Protein AF-A0A8T0QDK9-F1 (afdb_monomer)

Mean predicted aligned error: 19.16 Å

Foldseek 3Di:
DPPPQQPLNRGDPVNLVVCQVVCCVPPVDGDDSVRVVVVVVLLLLLLLLVVVVVPDDDFDADPVRATHHDPVVQVVSCVVRVSVVVRPPHDDPCNLVSLVSPQVRDDSCPPPDDDDDPDDDDDDDDDDDDDDDDDDDDDDDDDDDDDDDDDDDDDDDDDDDDDDDDDDDDDDDPPPDPVVVVVVVVVVVVVVSVVVSVVSNVVSVVVVVVVVVVVVVVLVVLLVVQLVVQVVVVQPCPHPSSVVSSVQSNDPVSSPDDDDDDD

Radius of gyration: 31.22 Å; Cα contacts (8 Å, |Δi|>4): 119; chains: 1; bounding box: 94×73×58 Å

Solvent-accessible surface area (backbone atoms only — not comparable to full-atom values): 16979 Å² total; per-residue (Å²): 116,85,85,72,30,40,59,95,78,45,72,40,71,67,34,54,49,54,49,40,53,57,41,25,78,73,66,77,47,87,67,55,70,66,59,53,49,55,49,50,54,50,53,50,48,40,45,38,29,53,56,54,55,68,73,58,81,91,63,48,72,47,100,85,74,30,68,48,61,53,72,70,56,51,54,53,47,28,70,78,35,66,50,38,56,73,43,70,89,34,77,59,93,59,47,68,57,44,47,73,70,34,62,95,65,60,78,72,56,86,81,64,83,75,82,81,80,81,79,80,83,85,85,81,91,80,89,84,91,81,93,77,86,80,88,81,88,82,83,90,74,89,79,90,79,92,78,80,81,85,80,83,87,83,84,89,84,91,84,90,81,87,88,77,92,73,98,66,97,65,86,78,76,78,71,84,45,69,65,57,54,50,54,50,50,52,53,50,52,53,51,52,54,51,50,53,53,51,50,53,53,51,53,49,53,51,51,52,50,53,53,52,49,51,54,49,50,50,51,53,51,57,46,51,51,53,54,53,51,36,40,75,72,70,24,49,86,91,33,70,60,26,53,52,48,54,64,50,44,70,41,70,76,58,66,67,72,72,77,91,79,86,134

Secondary structure (DSSP, 8-state):
-TTTSSGGG---HHHHHHHHHHHHHHHS----HHHHHHHHHHHHHHHHHHHHHHT--S-EE-TTS-EE--HHHHHHHHHH-GGGGGGTT---TTHHHHHHHHTTTS--STT---------------------------------------PPP----------------PPP-----HHHHHHHHHHHHHHHHHHHHHHHHHHHHHHHHHHHHHHHHHHHHHHHHHHHHHHHTT--TTSHHHHHHHHHHTSHHHHS-------

Organism: Panicum virgatum (NCBI:txid38727)

pLDDT: mean 71.44, std 21.92, range [26.84, 95.88]

Sequence (263 aa):
MRDGNCPNGVWTTRGYQNIKDKYFERAFKRHSTKQIKNRFDTLKKWYCAWVWLGFQTGYGREPNDEIVASAGWWAKRIKDNKHAKKFQFGNPEYLDLLIEMYQGVAIDGSTAYFPDDEGEEGIQQAAGDEDAAPEGFVQAVGDDGFDNSPMSTSSRKRGSSSCDNSTASSPGKKSKSPVVKLMRGLLTSFSIDSEKSSQLMTALVNKRGKSREKSQNIFVEELTQCQQLAIECGAPEESVQYFCATQLFAKAHNRVMRPGLCG

Structure (mmCIF, N/CA/C/O backbone):
data_AF-A0A8T0QDK9-F1
#
_entry.id   AF-A0A8T0QDK9-F1
#
loop_
_atom_site.group_PDB
_atom_site.id
_atom_site.type_symbol
_atom_site.label_atom_id
_atom_site.label_alt_id
_atom_site.label_comp_id
_atom_site.label_asym_id
_atom_site.label_entity_id
_atom_site.label_seq_id
_atom_site.pdbx_PDB_ins_code
_atom_site.Cartn_x
_atom_site.Cartn_y
_atom_site.Cartn_z
_atom_site.occupancy
_atom_site.B_iso_or_equiv
_atom_site.auth_seq_id
_atom_site.auth_comp_id
_atom_site.auth_asym_id
_atom_site.auth_atom_id
_atom_site.pdbx_PDB_model_num
ATOM 1 N N . MET A 1 1 ? -3.134 11.087 5.914 1.00 50.69 1 MET A N 1
ATOM 2 C CA . MET A 1 1 ? -1.652 11.175 5.947 1.00 50.69 1 MET A CA 1
ATOM 3 C C . MET A 1 1 ? -1.133 12.547 5.526 1.00 50.69 1 MET A C 1
ATOM 5 O O . MET A 1 1 ? -0.077 12.926 6.009 1.00 50.69 1 MET A O 1
ATOM 9 N N . ARG A 1 2 ? -1.863 13.303 4.689 1.00 52.34 2 ARG A N 1
ATOM 10 C CA . ARG A 1 2 ? -1.418 14.596 4.141 1.00 52.34 2 ARG A CA 1
ATOM 11 C C . ARG A 1 2 ? -1.589 15.814 5.065 1.00 52.34 2 ARG A C 1
ATOM 13 O O . ARG A 1 2 ? -1.106 16.882 4.721 1.00 52.34 2 ARG A O 1
ATOM 20 N N . ASP A 1 3 ? -2.166 15.649 6.256 1.00 54.47 3 ASP A N 1
ATOM 21 C CA . ASP A 1 3 ? -2.380 16.735 7.234 1.00 54.47 3 ASP A CA 1
ATOM 22 C C . ASP A 1 3 ? -1.087 17.127 7.989 1.00 54.47 3 ASP A C 1
ATOM 24 O O . ASP A 1 3 ? -1.043 17.096 9.216 1.00 54.47 3 ASP A O 1
ATOM 28 N N . GLY A 1 4 ? 0.019 17.378 7.280 1.00 54.22 4 GLY A N 1
ATOM 29 C CA . GLY A 1 4 ? 1.281 17.852 7.877 1.00 54.22 4 GLY A CA 1
ATOM 30 C C . GLY A 1 4 ? 2.039 16.840 8.752 1.00 54.22 4 GLY A C 1
ATOM 31 O O . GLY A 1 4 ? 2.994 17.198 9.433 1.00 54.22 4 GLY A O 1
ATOM 32 N N . ASN A 1 5 ? 1.648 15.561 8.745 1.00 62.53 5 ASN A N 1
ATOM 33 C CA . ASN A 1 5 ? 2.280 14.523 9.576 1.00 62.53 5 ASN A CA 1
ATOM 34 C C . ASN A 1 5 ? 3.597 13.974 8.992 1.00 62.53 5 ASN A C 1
ATOM 36 O O . ASN A 1 5 ? 4.350 13.305 9.702 1.00 62.53 5 ASN A O 1
ATOM 40 N N . CYS A 1 6 ? 3.853 14.232 7.708 1.00 62.28 6 CYS A N 1
ATOM 41 C CA . CYS A 1 6 ? 5.010 13.736 6.964 1.00 62.28 6 CYS A CA 1
ATOM 42 C C . CYS A 1 6 ? 5.553 14.820 6.001 1.00 62.28 6 CYS A C 1
ATOM 44 O O . CYS A 1 6 ? 5.446 14.662 4.781 1.00 62.28 6 CYS A O 1
ATOM 46 N N . PRO A 1 7 ? 6.042 15.971 6.506 1.00 59.94 7 PRO A N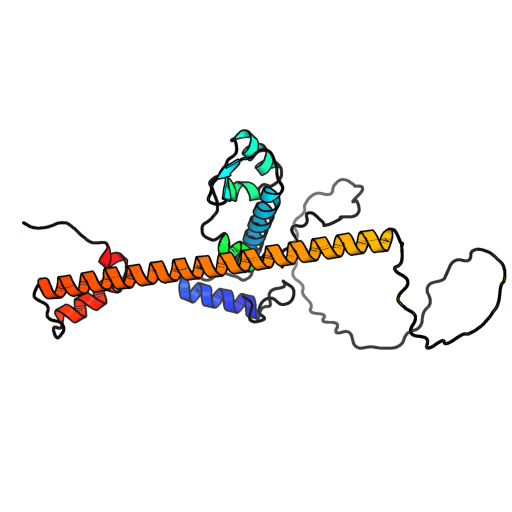 1
ATOM 47 C CA . PRO A 1 7 ? 6.659 16.984 5.652 1.00 59.94 7 PRO A CA 1
ATOM 48 C C . PRO A 1 7 ? 7.898 16.397 4.959 1.00 59.94 7 PRO A C 1
ATOM 50 O O . PRO A 1 7 ? 8.710 15.720 5.588 1.00 59.94 7 PRO A O 1
ATOM 53 N N . ASN A 1 8 ? 8.031 16.623 3.649 1.00 57.31 8 ASN A N 1
ATOM 54 C CA . ASN A 1 8 ? 9.165 16.164 2.831 1.00 57.31 8 ASN A CA 1
ATOM 55 C C . ASN A 1 8 ? 9.434 14.642 2.883 1.00 57.31 8 ASN A C 1
ATOM 57 O O . ASN A 1 8 ? 10.562 14.199 2.689 1.00 57.31 8 ASN A O 1
ATOM 61 N N . GLY A 1 9 ? 8.411 13.827 3.169 1.00 61.38 9 GLY A N 1
ATOM 62 C CA . GLY A 1 9 ? 8.553 12.368 3.263 1.00 61.38 9 GLY A CA 1
ATOM 63 C C . GLY A 1 9 ? 9.157 11.866 4.582 1.00 61.38 9 GLY A C 1
ATOM 64 O O . GLY A 1 9 ? 9.368 10.659 4.730 1.00 61.38 9 GLY A O 1
ATOM 65 N N . VAL A 1 10 ? 9.394 12.757 5.553 1.00 68.00 10 VAL A N 1
ATOM 66 C CA . VAL A 1 10 ? 9.875 12.419 6.899 1.00 68.00 10 VAL A CA 1
ATOM 67 C C . VAL A 1 10 ? 8.735 12.551 7.902 1.00 68.00 10 VAL A C 1
ATOM 69 O O . VAL A 1 10 ? 8.103 13.595 8.031 1.00 68.00 10 VAL A O 1
ATOM 72 N N . TRP A 1 11 ? 8.465 11.478 8.641 1.00 74.50 11 TRP A N 1
ATOM 73 C CA . TRP A 1 11 ? 7.402 11.449 9.644 1.00 74.50 11 TRP A CA 1
ATOM 74 C C . TRP A 1 11 ? 7.789 12.190 10.920 1.00 74.50 11 TRP A C 1
ATOM 76 O O . TRP A 1 11 ? 8.850 11.940 11.492 1.00 74.50 11 TRP A O 1
ATOM 86 N N . THR A 1 12 ? 6.884 13.033 11.414 1.00 84.44 12 THR A N 1
ATOM 87 C CA . THR A 1 12 ? 7.057 13.710 12.704 1.00 84.44 12 THR A CA 1
ATOM 88 C C . THR A 1 12 ? 6.723 12.779 13.870 1.00 84.44 12 THR A C 1
ATOM 90 O O . THR A 1 12 ? 5.934 11.839 13.732 1.00 84.44 12 THR A O 1
ATOM 93 N N . THR A 1 13 ? 7.256 13.068 15.061 1.00 85.81 13 THR A N 1
ATOM 94 C CA . THR A 1 13 ? 6.897 12.358 16.304 1.00 85.81 13 THR A CA 1
ATOM 95 C C . THR A 1 13 ? 5.385 12.364 16.538 1.00 85.81 13 THR A C 1
ATOM 97 O O . THR A 1 13 ? 4.795 11.324 16.836 1.00 85.81 13 THR A O 1
ATOM 100 N N . ARG A 1 14 ? 4.734 13.512 16.301 1.00 86.94 14 ARG A N 1
ATOM 101 C CA . ARG A 1 14 ? 3.271 13.652 16.356 1.00 86.94 14 ARG A CA 1
ATOM 102 C C . ARG A 1 14 ? 2.573 12.757 15.330 1.00 86.94 14 ARG A C 1
ATOM 104 O O . ARG A 1 14 ? 1.577 12.120 15.658 1.00 86.94 14 ARG A O 1
ATOM 111 N N . GLY A 1 15 ? 3.115 12.656 14.117 1.00 87.06 15 GLY A N 1
ATOM 112 C CA . GLY A 1 15 ? 2.618 11.756 13.078 1.00 87.06 15 GLY A CA 1
ATOM 113 C C . GLY A 1 15 ? 2.642 10.288 13.505 1.00 87.06 15 GLY A C 1
ATOM 114 O O . GLY A 1 15 ? 1.642 9.587 13.345 1.00 87.06 15 GLY A O 1
ATOM 115 N N . TYR A 1 16 ? 3.740 9.832 14.115 1.00 88.75 16 TYR A N 1
ATOM 116 C CA . TYR A 1 16 ? 3.817 8.476 14.663 1.00 88.75 16 TYR A CA 1
ATOM 117 C C . TYR A 1 16 ? 2.824 8.246 15.803 1.00 88.75 16 TYR A C 1
ATOM 119 O O . TYR A 1 16 ? 2.202 7.185 15.847 1.00 88.75 16 TYR A O 1
ATOM 127 N N . GLN A 1 17 ? 2.650 9.219 16.701 1.00 90.00 17 GLN A N 1
ATOM 128 C CA . GLN A 1 17 ? 1.692 9.105 17.801 1.00 90.00 17 GLN A CA 1
ATOM 129 C C . GLN A 1 17 ? 0.256 8.994 17.276 1.00 90.00 17 GLN A C 1
ATOM 131 O O . GLN A 1 17 ? -0.447 8.043 17.605 1.00 90.00 17 GLN A O 1
ATOM 136 N N . ASN A 1 18 ? -0.116 9.854 16.325 1.00 90.50 18 ASN A N 1
ATOM 137 C CA . ASN A 1 18 ? -1.419 9.806 15.663 1.00 90.50 18 ASN A CA 1
ATOM 138 C C . ASN A 1 18 ? -1.706 8.441 15.012 1.00 90.50 18 ASN A C 1
ATOM 140 O O . ASN A 1 18 ? -2.846 7.977 15.028 1.00 90.50 18 ASN A O 1
ATOM 144 N N . ILE A 1 19 ? -0.698 7.792 14.412 1.00 89.31 19 ILE A N 1
ATOM 145 C CA . ILE A 1 19 ? -0.867 6.444 13.845 1.00 89.31 19 ILE A CA 1
ATOM 146 C C . ILE A 1 19 ? -1.119 5.420 14.949 1.00 89.31 19 ILE A C 1
AT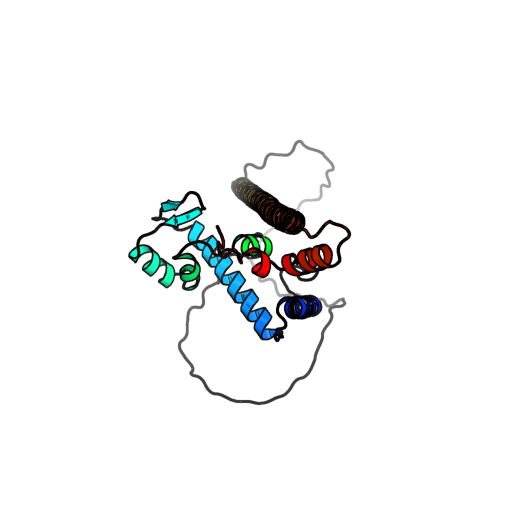OM 148 O O . ILE A 1 19 ? -2.005 4.583 14.786 1.00 89.31 19 ILE A O 1
ATOM 152 N N . LYS A 1 20 ? -0.350 5.461 16.043 1.00 91.62 20 LYS A N 1
ATOM 153 C CA . LYS A 1 20 ? -0.524 4.529 17.166 1.00 91.62 20 LYS A CA 1
ATOM 154 C C . LYS A 1 20 ? -1.933 4.608 17.728 1.00 91.62 20 LYS A C 1
ATOM 156 O O . LYS A 1 20 ? -2.572 3.569 17.867 1.00 91.62 20 LYS A O 1
ATOM 161 N N . ASP A 1 21 ? -2.407 5.822 17.985 1.00 91.75 21 ASP A N 1
ATOM 162 C CA . ASP A 1 21 ? -3.707 6.053 18.610 1.00 91.75 21 ASP A CA 1
ATOM 163 C C . ASP A 1 21 ? -4.831 5.570 17.686 1.00 91.75 21 ASP A C 1
ATOM 165 O O . ASP A 1 21 ? -5.609 4.694 18.060 1.00 91.75 21 ASP A O 1
ATOM 169 N N . LYS A 1 22 ? -4.816 5.985 16.411 1.00 90.19 22 LYS A N 1
ATOM 170 C CA . LYS A 1 22 ? -5.805 5.535 15.413 1.00 90.19 22 LYS A CA 1
ATOM 171 C C . LYS A 1 22 ? -5.759 4.033 15.137 1.00 90.19 22 LYS A C 1
ATOM 173 O O . LYS A 1 22 ? -6.766 3.441 14.750 1.00 90.19 22 LYS A O 1
ATOM 178 N N . TYR A 1 23 ? -4.588 3.408 15.244 1.00 90.94 23 TYR A N 1
ATOM 179 C CA . TYR A 1 23 ? -4.472 1.961 15.090 1.00 90.94 23 TYR A CA 1
ATOM 180 C C . TYR A 1 23 ? -5.050 1.238 16.310 1.00 90.94 23 TYR A C 1
ATOM 182 O O . TYR A 1 23 ? -5.782 0.263 16.145 1.00 90.94 23 TYR A O 1
ATOM 190 N N . PHE A 1 24 ? -4.775 1.733 17.519 1.00 92.69 24 PHE A N 1
ATOM 191 C CA . PHE A 1 24 ? -5.335 1.190 18.753 1.00 92.69 24 PHE A CA 1
ATOM 192 C C . PHE A 1 24 ? -6.863 1.314 18.785 1.00 92.69 24 PHE A C 1
ATOM 194 O O . PHE A 1 24 ? -7.528 0.326 19.065 1.00 92.69 24 PHE A O 1
ATOM 201 N N . GLU A 1 25 ? -7.425 2.457 18.393 1.00 92.94 25 GLU A N 1
ATOM 202 C CA . GLU A 1 25 ? -8.880 2.662 18.296 1.00 92.94 25 GLU A CA 1
ATOM 203 C C . GLU A 1 25 ? -9.576 1.639 17.384 1.00 92.94 25 GLU A C 1
ATOM 205 O O . GLU A 1 25 ? -10.710 1.244 17.636 1.00 92.94 25 GLU A O 1
ATOM 210 N N . ARG A 1 26 ? -8.906 1.204 16.310 1.00 90.19 26 ARG A N 1
ATOM 211 C CA . ARG A 1 26 ? -9.496 0.306 15.303 1.00 90.19 26 ARG A CA 1
ATOM 212 C C . ARG A 1 26 ? -9.240 -1.169 15.565 1.00 90.19 26 ARG A C 1
ATOM 214 O O . ARG A 1 26 ? -10.079 -1.999 15.240 1.00 90.19 26 ARG A O 1
ATOM 221 N N . ALA A 1 27 ? -8.054 -1.500 16.063 1.00 91.44 27 ALA A N 1
ATOM 222 C CA . ALA A 1 27 ? -7.582 -2.878 16.171 1.00 91.44 27 ALA A CA 1
ATOM 223 C C . ALA A 1 27 ? -7.347 -3.324 17.620 1.00 91.44 27 ALA A C 1
ATOM 225 O O . ALA A 1 27 ? -6.947 -4.470 17.825 1.00 91.44 27 ALA A O 1
ATOM 226 N N . PHE A 1 28 ? -7.528 -2.429 18.600 1.00 90.88 28 PHE A N 1
ATOM 227 C CA . PHE A 1 28 ? -7.253 -2.641 20.028 1.00 90.88 28 PHE A CA 1
ATOM 228 C C . PHE A 1 28 ? -5.857 -3.216 20.307 1.00 90.88 28 PHE A C 1
ATOM 230 O O . PHE A 1 28 ? -5.629 -3.949 21.266 1.00 90.88 28 PHE A O 1
ATOM 237 N N . LYS A 1 29 ? -4.890 -2.874 19.451 1.00 92.12 29 LYS A N 1
ATOM 238 C CA . LYS A 1 29 ? -3.509 -3.363 19.504 1.00 92.12 29 LYS A CA 1
ATOM 239 C C . LYS A 1 29 ? -2.550 -2.187 19.589 1.00 92.12 29 LYS A C 1
ATOM 241 O O . LYS A 1 29 ? -2.648 -1.246 18.806 1.00 92.12 29 LYS A O 1
ATOM 246 N N . ARG A 1 30 ? -1.615 -2.246 20.537 1.00 92.69 30 ARG A N 1
ATOM 247 C CA . ARG A 1 30 ? -0.578 -1.223 20.716 1.00 92.69 30 ARG A CA 1
ATOM 248 C C . ARG A 1 30 ? 0.684 -1.622 19.960 1.00 92.69 30 ARG A C 1
ATOM 250 O O . ARG A 1 30 ? 1.092 -2.777 20.003 1.00 92.69 30 ARG A O 1
ATOM 257 N N . HIS A 1 31 ? 1.306 -0.646 19.304 1.00 92.12 31 HIS A N 1
ATOM 258 C CA . HIS A 1 31 ? 2.587 -0.805 18.618 1.00 92.12 31 HIS A CA 1
ATOM 259 C C . HIS A 1 31 ? 3.568 0.274 19.066 1.00 92.12 31 HIS A C 1
ATOM 261 O O . HIS A 1 31 ? 3.213 1.442 19.231 1.00 92.12 31 HIS A O 1
ATOM 267 N N . SER A 1 32 ? 4.828 -0.116 19.221 1.00 93.56 32 SER A N 1
ATOM 268 C CA . SER A 1 32 ? 5.943 0.809 19.413 1.00 93.56 32 SER A CA 1
ATOM 269 C C . SER A 1 32 ? 6.222 1.616 18.140 1.00 93.56 32 SER A C 1
ATOM 271 O O . SER A 1 32 ? 5.868 1.217 17.026 1.00 93.56 32 SER A O 1
ATOM 273 N N . THR A 1 33 ? 6.925 2.745 18.283 1.00 90.88 33 THR A N 1
ATOM 274 C CA . THR A 1 33 ? 7.374 3.544 17.128 1.00 90.88 33 THR A CA 1
ATOM 275 C C . THR A 1 33 ? 8.224 2.704 16.172 1.00 90.88 33 THR A C 1
ATOM 277 O O . THR A 1 33 ? 8.036 2.779 14.961 1.00 90.88 33 THR A O 1
ATOM 280 N N . LYS A 1 34 ? 9.109 1.850 16.710 1.00 92.19 34 LYS A N 1
ATOM 281 C CA . LYS A 1 34 ? 9.979 0.961 15.926 1.00 92.19 34 LYS A CA 1
ATOM 282 C C . LYS A 1 34 ? 9.172 -0.022 15.077 1.00 92.19 34 LYS A C 1
ATOM 284 O O . LYS A 1 34 ? 9.456 -0.177 13.895 1.00 92.19 34 LYS A O 1
ATOM 289 N N . GLN A 1 35 ? 8.134 -0.641 15.644 1.00 93.75 35 GLN A N 1
ATOM 290 C CA . GLN A 1 35 ? 7.254 -1.553 14.902 1.00 93.75 35 GLN A CA 1
ATOM 291 C C . GLN A 1 35 ? 6.532 -0.841 13.752 1.00 93.75 35 GLN A C 1
ATOM 293 O O . GLN A 1 35 ? 6.486 -1.366 12.640 1.00 93.75 35 GLN A O 1
ATOM 298 N N . ILE A 1 36 ? 6.022 0.370 13.995 1.00 91.56 36 ILE A N 1
ATOM 299 C CA . ILE A 1 36 ? 5.356 1.170 12.958 1.00 91.56 36 ILE A CA 1
ATOM 300 C C . ILE A 1 36 ? 6.340 1.574 11.861 1.00 91.56 36 ILE A C 1
ATOM 302 O O . ILE A 1 36 ? 6.032 1.391 10.685 1.00 91.56 36 ILE A O 1
ATOM 306 N N . LYS A 1 37 ? 7.530 2.064 12.226 1.00 88.56 37 LYS A N 1
ATOM 307 C CA . LYS A 1 37 ? 8.573 2.449 11.268 1.00 88.56 37 LYS A CA 1
ATOM 308 C C . LYS A 1 37 ? 8.982 1.266 10.390 1.00 88.56 37 LYS A C 1
ATOM 310 O O . LYS A 1 37 ? 8.884 1.352 9.172 1.00 88.56 37 LYS A O 1
ATOM 315 N N . ASN A 1 38 ? 9.301 0.123 10.997 1.00 91.19 38 ASN A N 1
ATOM 316 C CA . ASN A 1 38 ? 9.658 -1.094 10.265 1.00 91.19 38 ASN A CA 1
ATOM 317 C C . ASN A 1 38 ? 8.545 -1.539 9.306 1.00 91.19 38 ASN A C 1
ATOM 319 O O . ASN A 1 38 ? 8.812 -1.991 8.186 1.00 91.19 38 ASN A O 1
ATOM 323 N N . ARG A 1 39 ? 7.281 -1.416 9.733 1.00 91.75 39 ARG A N 1
ATOM 324 C CA . ARG A 1 39 ? 6.139 -1.728 8.874 1.00 91.75 39 ARG A CA 1
ATOM 325 C C . ARG A 1 39 ? 6.066 -0.766 7.694 1.00 91.75 39 ARG A C 1
ATOM 327 O O . ARG A 1 39 ? 5.898 -1.232 6.573 1.00 91.75 39 ARG A O 1
ATOM 334 N N . PHE A 1 40 ? 6.223 0.530 7.933 1.00 88.38 40 PHE A N 1
ATOM 335 C CA . PHE A 1 40 ? 6.229 1.551 6.890 1.00 88.38 40 PHE A CA 1
ATOM 336 C C . PHE A 1 40 ? 7.357 1.322 5.876 1.00 88.38 40 PHE A C 1
ATOM 338 O O . PHE A 1 40 ? 7.108 1.304 4.676 1.00 88.38 40 PHE A O 1
ATOM 345 N N . ASP A 1 41 ? 8.571 1.026 6.341 1.00 89.06 41 ASP A N 1
ATOM 346 C CA . ASP A 1 41 ? 9.710 0.722 5.469 1.00 89.06 41 ASP A CA 1
ATOM 347 C C . ASP A 1 41 ? 9.457 -0.526 4.614 1.00 89.06 41 ASP A C 1
ATOM 349 O O . ASP A 1 41 ? 9.802 -0.571 3.434 1.00 89.06 41 ASP A O 1
ATOM 353 N N . THR A 1 42 ? 8.806 -1.541 5.184 1.00 92.69 42 THR A N 1
ATOM 354 C CA . THR A 1 42 ? 8.413 -2.747 4.442 1.00 92.69 42 THR A CA 1
ATOM 355 C C . THR A 1 42 ? 7.376 -2.432 3.364 1.00 92.69 42 THR A C 1
ATOM 357 O O . THR A 1 42 ? 7.506 -2.911 2.239 1.00 92.69 42 THR A O 1
ATOM 360 N N . LEU A 1 43 ? 6.366 -1.613 3.683 1.00 92.88 43 LEU A N 1
ATOM 361 C CA . LEU A 1 43 ? 5.344 -1.186 2.723 1.00 92.88 43 LEU A CA 1
ATOM 362 C C . LEU A 1 43 ? 5.963 -0.360 1.585 1.00 92.88 43 LEU A C 1
ATOM 364 O O . LEU A 1 43 ? 5.637 -0.601 0.424 1.00 92.88 43 LEU A O 1
ATOM 368 N N . LYS A 1 44 ? 6.911 0.534 1.898 1.00 89.50 44 LYS A N 1
ATOM 369 C CA . LYS A 1 44 ? 7.675 1.291 0.896 1.00 89.50 44 LYS A CA 1
ATOM 370 C C . LYS A 1 44 ? 8.463 0.360 -0.029 1.00 89.50 44 LYS A C 1
ATOM 372 O O . LYS A 1 44 ? 8.375 0.497 -1.242 1.00 89.50 44 LYS A O 1
ATOM 377 N N . LYS A 1 45 ? 9.175 -0.631 0.523 1.00 92.69 45 LYS A N 1
ATOM 378 C CA . LYS A 1 45 ? 9.927 -1.627 -0.267 1.00 92.69 45 LYS A CA 1
ATOM 379 C C . LYS A 1 45 ? 9.027 -2.443 -1.195 1.00 92.69 45 LYS A C 1
ATOM 381 O O . LYS A 1 45 ? 9.424 -2.729 -2.319 1.00 92.69 45 LYS A O 1
ATOM 386 N N . TRP A 1 46 ? 7.825 -2.812 -0.749 1.00 94.31 46 TRP A N 1
ATOM 387 C CA . TRP A 1 46 ? 6.850 -3.488 -1.610 1.00 94.31 46 TRP A CA 1
ATOM 388 C C . TRP A 1 46 ? 6.351 -2.588 -2.736 1.00 94.31 46 TRP A C 1
ATOM 390 O O . TRP A 1 46 ? 6.267 -3.050 -3.867 1.00 94.31 46 TRP A O 1
ATOM 400 N N . TYR A 1 47 ? 6.075 -1.315 -2.450 1.00 92.38 47 TYR A N 1
ATOM 401 C CA . TYR A 1 47 ? 5.706 -0.352 -3.482 1.00 92.38 47 TYR A CA 1
ATOM 402 C C . TYR A 1 47 ? 6.823 -0.168 -4.525 1.00 92.38 47 TYR A C 1
ATOM 404 O O . TYR A 1 47 ? 6.563 -0.314 -5.714 1.00 92.38 47 TYR A O 1
ATOM 412 N N . CYS A 1 48 ? 8.073 0.056 -4.103 1.00 91.25 48 CYS A N 1
ATOM 413 C CA . CYS A 1 48 ? 9.210 0.156 -5.029 1.00 91.25 48 CYS A CA 1
ATOM 414 C C . CYS A 1 48 ? 9.379 -1.128 -5.856 1.00 91.25 48 CYS A C 1
ATOM 416 O O . CYS A 1 48 ? 9.555 -1.071 -7.064 1.00 91.25 48 CYS A O 1
ATOM 418 N N . ALA A 1 49 ? 9.234 -2.308 -5.244 1.00 93.44 49 ALA A N 1
ATOM 419 C CA . ALA A 1 49 ? 9.292 -3.569 -5.983 1.00 93.44 49 ALA A CA 1
ATOM 420 C C . ALA A 1 49 ? 8.182 -3.703 -7.037 1.00 93.44 49 ALA A C 1
ATOM 422 O O . ALA A 1 49 ? 8.434 -4.248 -8.108 1.00 93.44 49 ALA A O 1
ATOM 423 N N . TRP A 1 50 ? 6.976 -3.205 -6.755 1.00 92.50 50 TRP A N 1
ATOM 424 C CA . TRP A 1 50 ? 5.874 -3.178 -7.717 1.00 92.50 50 TRP A CA 1
ATOM 425 C C . TRP A 1 50 ? 6.160 -2.241 -8.896 1.00 92.50 50 TRP A C 1
ATOM 427 O O . TRP A 1 50 ? 5.992 -2.639 -10.047 1.00 92.50 50 TRP A O 1
ATOM 437 N N . VAL A 1 51 ? 6.677 -1.038 -8.623 1.00 89.56 51 VAL A N 1
ATOM 438 C CA . VAL A 1 51 ? 7.122 -0.094 -9.663 1.00 89.56 51 VAL A CA 1
ATOM 439 C C . VAL A 1 51 ? 8.229 -0.717 -10.519 1.00 89.56 51 VAL A C 1
ATOM 441 O O . VAL A 1 51 ? 8.122 -0.753 -11.744 1.00 89.56 51 VAL A O 1
ATOM 444 N N . TRP A 1 52 ? 9.247 -1.298 -9.880 1.00 91.12 52 TRP A N 1
ATOM 445 C CA . TRP A 1 52 ? 10.348 -1.995 -10.543 1.00 91.12 52 TRP A CA 1
ATOM 446 C C . TRP A 1 52 ? 9.879 -3.163 -11.423 1.00 91.12 52 TRP A C 1
ATOM 448 O O . TRP A 1 52 ? 10.387 -3.335 -12.534 1.00 91.12 52 TRP A O 1
ATOM 458 N N . LEU A 1 53 ? 8.894 -3.947 -10.961 1.00 91.25 53 LEU A N 1
ATOM 459 C CA . LEU A 1 53 ? 8.262 -5.013 -11.747 1.00 91.25 53 LEU A CA 1
ATOM 460 C C . LEU A 1 53 ? 7.598 -4.461 -13.016 1.00 91.25 53 LEU A C 1
ATOM 462 O O . LEU A 1 53 ? 7.679 -5.091 -14.071 1.00 91.25 53 LEU A O 1
ATOM 466 N N . GLY A 1 54 ? 7.014 -3.262 -12.936 1.00 87.69 54 GLY A N 1
ATOM 467 C CA . GLY A 1 54 ? 6.433 -2.554 -14.074 1.00 87.69 54 GLY A CA 1
ATOM 468 C C . GLY A 1 54 ? 7.420 -2.288 -15.214 1.00 87.69 54 GLY A C 1
ATOM 469 O O . GLY A 1 54 ? 7.019 -2.333 -16.375 1.00 87.69 54 GLY A O 1
ATOM 470 N N . PHE A 1 55 ? 8.706 -2.108 -14.903 1.00 87.06 55 PHE A N 1
ATOM 471 C CA . PHE A 1 55 ? 9.773 -1.908 -15.892 1.00 87.06 55 PHE A CA 1
ATOM 472 C C . PHE A 1 55 ? 10.379 -3.205 -16.442 1.00 87.06 55 PHE A C 1
ATOM 474 O O . PHE A 1 55 ? 11.195 -3.160 -17.364 1.00 87.06 55 PHE A O 1
ATOM 481 N N . GLN A 1 56 ? 10.017 -4.367 -15.894 1.00 89.31 56 GLN A N 1
ATOM 482 C CA . GLN A 1 56 ? 10.525 -5.639 -16.401 1.00 89.31 56 GLN A CA 1
ATOM 483 C C . GLN A 1 56 ? 9.847 -6.019 -17.727 1.00 89.31 56 GLN A C 1
ATOM 485 O O . GLN A 1 56 ? 8.782 -5.515 -18.079 1.00 89.31 56 GLN A O 1
ATOM 490 N N . THR A 1 57 ? 10.449 -6.958 -18.453 1.00 87.44 57 THR A N 1
ATOM 491 C CA . THR A 1 57 ? 9.903 -7.523 -19.696 1.00 87.44 57 THR A CA 1
ATOM 492 C C . THR A 1 57 ? 9.764 -9.045 -19.601 1.00 87.44 57 THR A C 1
ATOM 494 O O . THR A 1 57 ? 10.286 -9.682 -18.675 1.00 87.44 57 THR A O 1
ATOM 497 N N . GLY A 1 58 ? 9.057 -9.647 -20.564 1.00 85.06 58 GLY A N 1
ATOM 498 C CA . GLY A 1 58 ? 8.899 -11.103 -20.664 1.00 85.06 58 GLY A CA 1
ATOM 499 C C . GLY A 1 58 ? 7.783 -11.694 -19.794 1.00 85.06 58 GLY A C 1
ATOM 500 O O . GLY A 1 58 ? 7.879 -12.857 -19.411 1.00 85.06 58 GLY A O 1
ATOM 501 N N . TYR A 1 59 ? 6.754 -10.905 -19.478 1.00 87.38 59 TYR A N 1
ATOM 502 C CA . TYR A 1 59 ? 5.523 -11.340 -18.812 1.00 87.38 59 TYR A CA 1
ATOM 503 C C . TYR A 1 59 ? 4.289 -10.798 -19.546 1.00 87.38 59 TYR A C 1
ATOM 505 O O . TYR A 1 59 ? 4.387 -9.821 -20.291 1.00 87.38 59 TYR A O 1
ATOM 513 N N . GLY A 1 60 ? 3.138 -11.437 -19.337 1.00 84.12 60 GLY A N 1
ATOM 514 C CA . GLY A 1 60 ? 1.829 -10.943 -19.764 1.00 84.12 60 GLY A CA 1
ATOM 515 C C . GLY A 1 60 ? 1.117 -10.192 -18.639 1.00 84.12 60 GLY A C 1
ATOM 516 O O . GLY A 1 60 ? 1.459 -10.350 -17.468 1.00 84.12 60 GLY A O 1
ATOM 517 N N . ARG A 1 61 ? 0.118 -9.378 -18.987 1.00 83.62 61 ARG A N 1
ATOM 518 C CA . ARG A 1 61 ? -0.758 -8.708 -18.015 1.00 83.62 61 ARG A CA 1
ATOM 519 C C . ARG A 1 61 ? -2.188 -9.193 -18.175 1.00 83.62 61 ARG A C 1
ATOM 521 O O . ARG A 1 61 ? -2.680 -9.285 -19.299 1.00 83.62 61 ARG A O 1
ATOM 528 N N . GLU A 1 62 ? -2.842 -9.475 -17.059 1.00 78.25 62 GLU A N 1
ATOM 529 C CA . GLU A 1 62 ? -4.288 -9.675 -17.025 1.00 78.25 62 GLU A CA 1
ATOM 530 C C . GLU A 1 62 ? -5.045 -8.330 -17.053 1.00 78.25 62 GLU A C 1
ATOM 532 O O . GLU A 1 62 ? -4.453 -7.275 -16.805 1.00 78.25 62 GLU A O 1
ATOM 537 N N . PRO A 1 63 ? -6.364 -8.325 -17.343 1.00 72.56 63 PRO A N 1
ATOM 538 C CA . PRO A 1 63 ? -7.180 -7.103 -17.385 1.00 72.56 63 PRO A CA 1
ATOM 539 C C . PRO A 1 63 ? -7.204 -6.293 -16.075 1.00 72.56 63 PRO A C 1
ATOM 541 O O . PRO A 1 63 ? -7.566 -5.119 -16.075 1.00 72.56 63 PRO A O 1
ATOM 544 N N . ASN A 1 64 ? -6.843 -6.922 -14.958 1.00 67.62 64 ASN A N 1
ATOM 545 C CA . ASN A 1 64 ? -6.721 -6.345 -13.616 1.00 67.62 64 ASN A CA 1
ATOM 546 C C . ASN A 1 64 ? -5.307 -5.793 -13.309 1.00 67.62 64 ASN A C 1
ATOM 548 O O . ASN A 1 64 ? -5.036 -5.423 -12.166 1.00 67.62 64 ASN A O 1
ATOM 552 N N . ASP A 1 65 ? -4.428 -5.730 -14.315 1.00 72.38 65 ASP A N 1
ATOM 553 C CA . ASP A 1 65 ? -3.021 -5.321 -14.221 1.00 72.38 65 ASP A CA 1
ATOM 554 C C . ASP A 1 65 ? -2.134 -6.270 -13.387 1.00 72.38 65 ASP A C 1
ATOM 556 O O . ASP A 1 65 ? -1.069 -5.892 -12.892 1.00 72.38 65 ASP A O 1
ATOM 560 N N . GLU A 1 66 ? -2.559 -7.526 -13.220 1.00 81.50 66 GLU A N 1
ATOM 561 C CA . GLU A 1 66 ? -1.747 -8.564 -12.587 1.00 81.50 66 GLU A CA 1
ATOM 562 C C . GLU A 1 66 ? -0.723 -9.154 -13.556 1.00 81.50 66 GLU A C 1
ATOM 564 O O . GLU A 1 66 ? -0.979 -9.355 -14.745 1.00 81.50 66 GLU A O 1
ATOM 569 N N . ILE A 1 67 ? 0.470 -9.425 -13.026 1.00 85.81 67 ILE A N 1
ATOM 570 C CA . ILE A 1 67 ? 1.587 -9.978 -13.789 1.00 85.81 67 ILE A CA 1
ATOM 571 C C . ILE A 1 67 ? 1.397 -11.488 -13.919 1.00 85.81 67 ILE A C 1
ATOM 573 O O . ILE A 1 67 ? 1.567 -12.234 -12.954 1.00 85.81 67 ILE A O 1
ATOM 577 N N . VAL A 1 68 ? 1.129 -11.941 -15.141 1.00 88.00 68 VAL A N 1
ATOM 578 C CA . VAL A 1 68 ? 1.089 -13.358 -15.496 1.00 88.00 68 VAL A CA 1
ATOM 579 C C . VAL A 1 68 ? 2.424 -13.743 -16.116 1.00 88.00 68 VAL A C 1
ATOM 581 O O . VAL A 1 68 ? 2.771 -13.342 -17.229 1.00 88.00 68 VAL A O 1
ATOM 584 N N . ALA A 1 69 ? 3.200 -14.528 -15.377 1.00 91.06 69 ALA A N 1
ATOM 585 C CA . ALA A 1 69 ? 4.526 -14.964 -15.791 1.00 91.06 69 ALA A CA 1
ATOM 586 C C . ALA A 1 69 ? 4.789 -16.412 -15.372 1.00 91.06 69 ALA A C 1
ATOM 588 O O . ALA A 1 69 ? 4.173 -16.936 -14.442 1.00 91.06 69 ALA A O 1
ATOM 589 N N . SER A 1 70 ? 5.739 -17.063 -16.044 1.00 92.62 70 SER A N 1
ATOM 590 C CA . SER A 1 70 ? 6.136 -18.429 -15.704 1.00 92.62 70 SER A CA 1
ATOM 591 C C . SER A 1 70 ? 6.828 -18.498 -14.337 1.00 92.62 70 SER A C 1
ATOM 593 O O . SER A 1 70 ? 7.431 -17.529 -13.867 1.00 92.62 70 SER A O 1
ATOM 595 N N . ALA A 1 71 ? 6.811 -19.675 -13.707 1.00 93.31 71 ALA A N 1
ATOM 596 C CA . ALA A 1 71 ? 7.511 -19.895 -12.438 1.00 93.31 71 ALA A CA 1
ATOM 597 C C . ALA A 1 71 ? 9.017 -19.577 -12.536 1.00 93.31 71 ALA A C 1
ATOM 599 O O . ALA A 1 71 ? 9.587 -18.991 -11.617 1.00 93.31 71 ALA A O 1
ATOM 600 N N . GLY A 1 72 ? 9.649 -19.900 -13.673 1.00 94.56 72 GLY A N 1
ATOM 601 C CA . GLY A 1 72 ? 11.053 -19.573 -13.934 1.00 94.56 72 GLY A CA 1
ATOM 602 C C . GLY A 1 72 ? 11.310 -18.067 -14.028 1.00 94.56 72 GLY A C 1
ATOM 603 O O . GLY A 1 72 ? 12.316 -17.579 -13.510 1.00 94.56 72 GLY A O 1
ATOM 604 N N . TRP A 1 73 ? 10.377 -17.312 -14.619 1.00 95.31 73 TRP A N 1
ATOM 605 C CA . TRP A 1 73 ? 10.456 -15.852 -14.655 1.00 95.31 73 TRP A CA 1
ATOM 606 C C . TRP A 1 73 ? 10.386 -15.263 -13.243 1.00 95.31 73 TRP A C 1
ATOM 608 O O . TRP A 1 73 ? 11.263 -14.489 -12.853 1.00 95.31 73 TRP A O 1
ATOM 618 N N . TRP A 1 74 ? 9.407 -15.694 -12.439 1.00 95.62 74 TRP A N 1
ATOM 619 C CA . TRP A 1 74 ? 9.272 -15.246 -11.051 1.00 95.62 74 TRP A CA 1
ATOM 620 C C . TRP A 1 74 ? 10.497 -15.599 -10.208 1.00 95.62 74 TRP A C 1
ATOM 622 O O . TRP A 1 74 ? 10.993 -14.741 -9.484 1.00 95.62 74 TRP A O 1
ATOM 632 N N . ALA A 1 75 ? 11.041 -16.812 -10.333 1.00 95.88 75 ALA A N 1
ATOM 633 C CA . ALA A 1 75 ? 12.243 -17.218 -9.606 1.00 95.88 75 ALA A CA 1
ATOM 634 C C . ALA A 1 75 ? 13.440 -16.296 -9.900 1.00 95.88 75 ALA A C 1
ATOM 636 O O . ALA A 1 75 ? 14.134 -15.872 -8.973 1.00 95.88 75 ALA A O 1
ATOM 637 N N . LYS A 1 76 ? 13.641 -15.920 -11.171 1.00 95.56 76 LYS A N 1
ATOM 638 C CA . LYS A 1 76 ? 14.688 -14.971 -11.572 1.00 95.56 76 LYS A CA 1
ATOM 639 C C . LYS A 1 76 ? 14.463 -13.591 -10.949 1.00 95.56 76 LYS A C 1
ATOM 641 O O . LYS A 1 76 ? 15.362 -13.054 -10.313 1.00 95.56 76 LYS A O 1
ATOM 646 N N . ARG A 1 77 ? 13.252 -13.040 -11.055 1.00 94.81 77 ARG A N 1
ATOM 647 C CA . ARG A 1 77 ? 12.948 -11.693 -10.538 1.00 94.81 77 ARG A CA 1
ATOM 648 C C . ARG A 1 77 ? 12.924 -11.600 -9.021 1.00 94.81 77 ARG A C 1
ATOM 650 O O . ARG A 1 77 ? 13.306 -10.572 -8.479 1.00 94.81 77 ARG A O 1
ATOM 657 N N . ILE A 1 78 ? 12.532 -12.666 -8.329 1.00 95.62 78 ILE A N 1
ATOM 658 C CA . ILE A 1 78 ? 12.597 -12.744 -6.865 1.00 95.62 78 ILE A CA 1
ATOM 659 C C . ILE A 1 78 ? 14.053 -12.789 -6.388 1.00 95.62 78 ILE A C 1
ATOM 661 O O . ILE A 1 78 ? 14.353 -12.255 -5.320 1.00 95.62 78 ILE A O 1
ATOM 665 N N . LYS A 1 79 ? 14.959 -13.390 -7.169 1.00 95.19 79 LYS A N 1
ATOM 666 C CA . LYS A 1 79 ? 16.398 -13.349 -6.886 1.00 95.19 79 LYS A CA 1
ATOM 667 C C . LYS A 1 79 ? 16.951 -11.927 -7.027 1.00 95.19 79 LYS A C 1
ATOM 669 O O . LYS A 1 79 ? 17.667 -11.488 -6.134 1.00 95.19 79 LYS A O 1
ATOM 674 N N . ASP A 1 80 ? 16.573 -11.216 -8.091 1.00 94.00 80 ASP A N 1
ATOM 675 C CA . ASP A 1 80 ? 16.984 -9.822 -8.329 1.00 94.00 80 ASP A CA 1
ATOM 676 C C . ASP A 1 80 ? 16.398 -8.871 -7.264 1.00 94.00 80 ASP A C 1
ATOM 678 O O . ASP A 1 80 ? 17.074 -7.983 -6.750 1.00 94.00 80 ASP A O 1
ATOM 682 N N . ASN A 1 81 ? 15.130 -9.077 -6.891 1.00 93.81 81 ASN A N 1
ATOM 683 C CA . ASN A 1 81 ? 14.432 -8.296 -5.879 1.00 93.81 81 ASN A CA 1
ATOM 684 C C . ASN A 1 81 ? 13.517 -9.189 -5.027 1.00 93.81 81 ASN A C 1
ATOM 686 O O . ASN A 1 81 ? 12.384 -9.502 -5.398 1.00 93.81 81 ASN A O 1
ATOM 690 N N . LYS A 1 82 ? 13.961 -9.522 -3.809 1.00 95.50 82 LYS A N 1
ATOM 691 C CA . LYS A 1 82 ? 13.213 -10.388 -2.874 1.00 95.50 82 LYS A CA 1
ATOM 692 C C . LYS A 1 82 ? 11.798 -9.900 -2.551 1.00 95.50 82 LYS A C 1
ATOM 694 O O . LYS A 1 82 ? 10.934 -10.700 -2.192 1.00 95.50 82 LYS A O 1
ATOM 699 N N . HIS A 1 83 ? 11.546 -8.595 -2.661 1.00 95.31 83 HIS A N 1
ATOM 700 C CA . HIS A 1 83 ? 10.239 -8.005 -2.385 1.00 95.31 83 HIS A CA 1
ATOM 701 C C . HIS A 1 83 ? 9.231 -8.251 -3.518 1.00 95.31 83 HIS A C 1
ATOM 703 O O . HIS A 1 83 ? 8.030 -8.240 -3.249 1.00 95.31 83 HIS A O 1
ATOM 709 N N . ALA A 1 84 ? 9.693 -8.584 -4.731 1.00 94.06 84 ALA A N 1
ATOM 710 C CA . ALA A 1 84 ? 8.841 -8.960 -5.861 1.00 94.06 84 ALA A CA 1
ATOM 711 C C . ALA A 1 84 ? 7.989 -10.20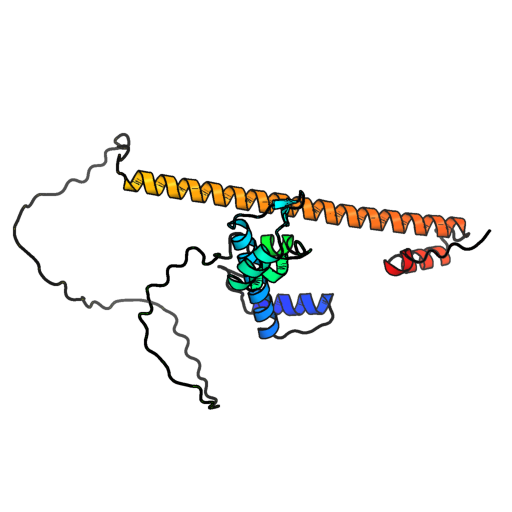5 -5.569 1.00 94.06 84 ALA A C 1
ATOM 713 O O . ALA A 1 84 ? 6.874 -10.320 -6.072 1.00 94.06 84 ALA A O 1
ATOM 714 N N . LYS A 1 85 ? 8.455 -11.093 -4.674 1.00 95.31 85 LYS A N 1
ATOM 715 C CA . LYS A 1 85 ? 7.706 -12.283 -4.230 1.00 95.31 85 LYS A CA 1
ATOM 716 C C . LYS A 1 85 ? 6.306 -11.937 -3.720 1.00 95.31 85 LYS A C 1
ATOM 718 O O . LYS A 1 85 ? 5.403 -12.762 -3.798 1.00 95.31 85 LYS A O 1
ATOM 723 N N . LYS A 1 86 ? 6.109 -10.715 -3.212 1.00 94.56 86 LYS A N 1
ATOM 724 C CA . LYS A 1 86 ? 4.813 -10.251 -2.713 1.00 94.56 86 LYS A CA 1
ATOM 725 C C . LYS A 1 86 ? 3.715 -10.232 -3.788 1.00 94.56 86 LYS A C 1
ATOM 727 O O . LYS A 1 86 ? 2.553 -10.346 -3.415 1.00 94.56 86 LYS A O 1
ATOM 732 N N . PHE A 1 87 ? 4.091 -10.124 -5.063 1.00 93.19 87 PHE A N 1
ATOM 733 C CA . PHE A 1 87 ? 3.190 -9.963 -6.210 1.00 93.19 87 PHE A CA 1
ATOM 734 C C . PHE A 1 87 ? 3.092 -11.218 -7.088 1.00 93.19 87 PHE A C 1
ATOM 736 O O . PHE A 1 87 ? 2.400 -11.208 -8.098 1.00 93.19 87 PHE A O 1
ATOM 743 N N . GLN A 1 88 ? 3.765 -12.310 -6.703 1.00 92.19 88 GLN A N 1
ATOM 744 C CA . GLN A 1 88 ? 3.783 -13.559 -7.473 1.00 92.19 88 GLN A CA 1
ATOM 745 C C . GLN A 1 88 ? 2.386 -14.169 -7.668 1.00 92.19 88 GLN A C 1
ATOM 747 O O . GLN A 1 88 ? 2.145 -14.853 -8.657 1.00 92.19 88 GLN A O 1
ATOM 752 N N . PHE A 1 89 ? 1.487 -13.934 -6.711 1.00 90.31 89 PHE A N 1
ATOM 753 C CA . PHE A 1 89 ? 0.133 -14.489 -6.680 1.00 90.31 89 PHE A CA 1
ATOM 754 C C . PHE A 1 89 ? -0.938 -13.406 -6.853 1.00 90.31 89 PHE A C 1
ATOM 756 O O . PHE A 1 89 ? -2.030 -13.538 -6.311 1.00 90.31 89 PHE A O 1
ATOM 763 N N . GLY A 1 90 ? -0.596 -12.318 -7.543 1.00 88.44 90 GLY A N 1
ATOM 764 C CA . GLY A 1 90 ? -1.500 -11.196 -7.777 1.00 88.44 90 GLY A CA 1
ATOM 765 C C . GLY A 1 90 ? -1.243 -9.989 -6.878 1.00 88.44 90 GLY A C 1
ATOM 766 O O . GLY A 1 90 ? -0.349 -9.970 -6.019 1.00 88.44 90 GLY A O 1
ATOM 767 N N . ASN A 1 91 ? -2.025 -8.941 -7.119 1.00 90.56 91 ASN A N 1
ATOM 768 C CA . ASN A 1 91 ? -1.870 -7.653 -6.456 1.00 90.56 91 ASN A CA 1
ATOM 769 C C . ASN A 1 91 ? -2.542 -7.673 -5.066 1.00 90.56 91 ASN A C 1
ATOM 771 O O . ASN A 1 91 ? -3.666 -8.149 -4.923 1.00 90.56 91 ASN A O 1
ATOM 775 N N . PRO A 1 92 ? -1.900 -7.145 -4.003 1.00 90.06 92 PRO A N 1
ATOM 776 C CA . PRO A 1 92 ? -2.529 -7.091 -2.686 1.00 90.06 92 PRO A CA 1
ATOM 777 C C . PRO A 1 92 ? -3.731 -6.133 -2.681 1.00 90.06 92 PRO A C 1
ATOM 779 O O . PRO A 1 92 ? -3.668 -5.065 -3.279 1.00 90.06 92 PRO A O 1
ATOM 782 N N . GLU A 1 93 ? -4.776 -6.440 -1.904 1.00 89.12 93 GLU A N 1
ATOM 783 C CA . GLU A 1 93 ? -5.997 -5.609 -1.797 1.00 89.12 93 GLU A CA 1
ATOM 784 C C . GLU A 1 93 ? -5.727 -4.142 -1.417 1.00 89.12 93 GLU A C 1
ATOM 786 O O . GLU A 1 93 ? -6.469 -3.235 -1.781 1.00 89.12 93 GLU A O 1
ATOM 791 N N . TYR A 1 94 ? -4.643 -3.895 -0.679 1.00 89.25 94 TYR A N 1
ATOM 792 C CA . TYR A 1 94 ? -4.216 -2.563 -0.253 1.00 89.25 94 TYR A CA 1
ATOM 793 C C . TYR A 1 94 ? -3.225 -1.896 -1.221 1.00 89.25 94 TYR A C 1
ATOM 795 O O . TYR A 1 94 ? -2.606 -0.901 -0.844 1.00 89.25 94 TYR A O 1
ATOM 803 N N . LEU A 1 95 ? -3.042 -2.413 -2.442 1.00 89.56 95 LEU A N 1
ATOM 804 C CA . LEU A 1 95 ? -2.162 -1.804 -3.447 1.00 89.56 95 LEU A CA 1
ATOM 805 C C . LEU A 1 95 ? -2.552 -0.347 -3.721 1.00 89.56 95 LEU A C 1
ATOM 807 O O . LEU A 1 95 ? -1.687 0.524 -3.717 1.00 89.56 95 LEU A O 1
ATOM 811 N N . ASP A 1 96 ? -3.851 -0.068 -3.829 1.00 87.69 96 ASP A N 1
ATOM 812 C CA . ASP A 1 96 ? -4.372 1.287 -4.037 1.00 87.69 96 ASP A CA 1
ATOM 813 C C . ASP A 1 96 ? -3.913 2.248 -2.910 1.00 87.69 96 ASP A C 1
ATOM 815 O O . ASP A 1 96 ? -3.584 3.407 -3.165 1.00 87.69 96 ASP A O 1
ATOM 819 N N . LEU A 1 97 ? -3.798 1.755 -1.666 1.00 88.25 97 LEU A N 1
ATOM 820 C CA . LEU A 1 97 ? -3.281 2.525 -0.524 1.00 88.25 97 LEU A CA 1
ATOM 821 C C . LEU A 1 97 ? -1.758 2.700 -0.569 1.00 88.25 97 LEU A C 1
ATOM 823 O O . LEU A 1 97 ? -1.250 3.718 -0.102 1.00 88.25 97 LEU A O 1
ATOM 827 N N . LEU A 1 98 ? -1.019 1.721 -1.105 1.00 89.50 98 LEU A N 1
ATOM 828 C CA . LEU A 1 98 ? 0.423 1.859 -1.328 1.00 89.50 98 LEU A CA 1
ATOM 829 C C . LEU A 1 98 ? 0.704 2.956 -2.353 1.00 89.50 98 LEU A C 1
ATOM 831 O O . LEU A 1 98 ? 1.560 3.802 -2.102 1.00 89.50 98 LEU A O 1
ATOM 835 N N . ILE A 1 99 ? -0.040 2.965 -3.462 1.00 87.44 99 ILE A N 1
ATOM 836 C CA . ILE A 1 99 ? 0.086 3.986 -4.505 1.00 87.44 99 ILE A CA 1
ATOM 837 C C . ILE A 1 99 ? -0.252 5.360 -3.916 1.00 87.44 99 ILE A C 1
ATOM 839 O O . ILE A 1 99 ? 0.573 6.262 -3.989 1.00 87.44 99 ILE A O 1
ATOM 843 N N . GLU A 1 100 ? -1.386 5.517 -3.224 1.00 83.12 100 GLU A N 1
ATOM 844 C CA . GLU A 1 100 ? -1.764 6.798 -2.596 1.00 83.12 100 GLU A CA 1
ATOM 845 C C . GLU A 1 100 ? -0.691 7.347 -1.637 1.00 83.12 100 GLU A C 1
ATOM 847 O O . GLU A 1 100 ? -0.498 8.563 -1.529 1.00 83.12 100 GLU A O 1
ATOM 852 N N . MET A 1 101 ? -0.009 6.450 -0.924 1.00 82.44 101 MET A N 1
ATOM 853 C CA . MET A 1 101 ? 0.968 6.792 0.103 1.00 82.44 101 MET A CA 1
ATOM 854 C C . MET A 1 101 ? 2.360 7.106 -0.452 1.00 82.44 101 MET A C 1
ATOM 856 O O . MET A 1 101 ? 3.043 7.965 0.106 1.00 82.44 101 MET A O 1
ATOM 860 N N . TYR A 1 102 ? 2.794 6.412 -1.506 1.00 84.38 102 TYR A N 1
ATOM 861 C CA . TYR A 1 102 ? 4.184 6.451 -1.970 1.00 84.38 102 TYR A CA 1
ATOM 862 C C . TYR A 1 102 ? 4.374 7.011 -3.379 1.00 84.38 102 TYR A C 1
ATOM 864 O O . TYR A 1 102 ? 5.491 7.412 -3.712 1.00 84.38 102 TYR A O 1
ATOM 872 N N . GLN A 1 103 ? 3.322 7.103 -4.190 1.00 81.69 103 GLN A N 1
ATOM 873 C CA . GLN A 1 103 ? 3.399 7.707 -5.516 1.00 81.69 103 GLN A CA 1
ATOM 874 C C . GLN A 1 103 ? 3.851 9.171 -5.418 1.00 81.69 103 GLN A C 1
ATOM 876 O O . GLN A 1 103 ? 3.287 9.965 -4.665 1.00 81.69 103 GLN A O 1
ATOM 881 N N . GLY A 1 104 ? 4.906 9.523 -6.160 1.00 72.12 104 GLY A N 1
ATOM 882 C CA . GLY A 1 104 ? 5.498 10.868 -6.169 1.00 72.12 104 GLY A CA 1
ATOM 883 C C . GLY A 1 104 ? 6.295 11.256 -4.913 1.00 72.12 104 GLY A C 1
ATOM 884 O O . GLY A 1 104 ? 6.884 12.331 -4.891 1.00 72.12 104 GLY A O 1
ATOM 885 N N . VAL A 1 105 ? 6.338 10.402 -3.881 1.00 69.69 105 VAL A N 1
ATOM 886 C CA . VAL A 1 105 ? 7.105 10.634 -2.638 1.00 69.69 105 VAL A CA 1
ATOM 887 C C . VAL A 1 105 ? 8.258 9.640 -2.501 1.00 69.69 105 VAL A C 1
ATOM 889 O O . VAL A 1 105 ? 9.340 9.984 -2.029 1.00 69.69 105 VAL A O 1
ATOM 892 N N . ALA A 1 106 ? 8.046 8.385 -2.894 1.00 64.19 106 ALA A N 1
ATOM 893 C CA . ALA A 1 106 ? 9.095 7.382 -2.910 1.00 64.19 106 ALA A CA 1
ATOM 894 C C . ALA A 1 106 ? 9.912 7.501 -4.201 1.00 64.19 106 ALA A C 1
ATOM 896 O O . ALA A 1 106 ? 9.394 7.295 -5.295 1.00 64.19 106 ALA A O 1
ATOM 897 N N . ILE A 1 107 ? 11.203 7.788 -4.053 1.00 58.34 107 ILE A N 1
ATOM 898 C CA . ILE A 1 107 ? 12.187 7.608 -5.120 1.00 58.34 107 ILE A CA 1
ATOM 899 C C . ILE A 1 107 ? 12.487 6.103 -5.178 1.00 58.34 107 ILE A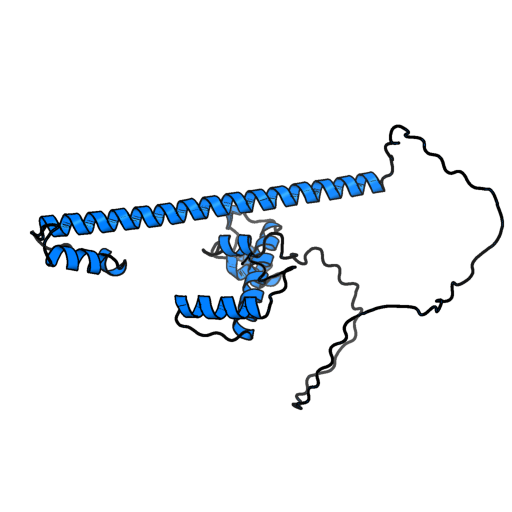 C 1
ATOM 901 O O . ILE A 1 107 ? 12.886 5.523 -4.168 1.00 58.34 107 ILE A O 1
ATOM 905 N N . ASP A 1 108 ? 12.263 5.471 -6.331 1.00 55.66 108 ASP A N 1
ATOM 906 C CA . ASP A 1 108 ? 12.459 4.027 -6.576 1.00 55.66 108 ASP A CA 1
ATOM 907 C C . ASP A 1 108 ? 13.936 3.586 -6.467 1.00 55.66 108 ASP A C 1
ATOM 909 O O . ASP A 1 108 ? 14.261 2.406 -6.517 1.00 55.66 108 ASP A O 1
ATOM 913 N N . GLY A 1 109 ? 14.865 4.532 -6.295 1.00 49.53 109 GLY A N 1
ATOM 914 C CA . GLY A 1 109 ? 16.300 4.260 -6.183 1.00 49.53 109 GLY A CA 1
ATOM 915 C C . GLY A 1 109 ? 16.941 3.779 -7.488 1.00 49.53 109 GLY A C 1
ATOM 916 O O . GLY A 1 109 ? 18.160 3.746 -7.580 1.00 49.53 109 GLY A O 1
ATOM 917 N N . SER A 1 110 ? 16.147 3.502 -8.525 1.00 49.34 110 SER A N 1
ATOM 918 C CA . SER A 1 110 ? 16.591 3.152 -9.877 1.00 49.34 110 SER A CA 1
ATOM 919 C C . SER A 1 110 ? 17.387 4.266 -10.575 1.00 49.34 110 SER A C 1
ATOM 921 O O . SER A 1 110 ? 18.070 3.998 -11.558 1.00 49.34 110 SER A O 1
ATOM 923 N N . THR A 1 111 ? 17.357 5.495 -10.047 1.00 47.94 111 THR A N 1
ATOM 924 C CA . THR A 1 111 ? 18.177 6.638 -10.492 1.00 47.94 111 THR A CA 1
ATOM 925 C C . THR A 1 111 ? 19.245 7.061 -9.476 1.00 47.94 111 THR A C 1
ATOM 927 O O . THR A 1 111 ? 19.880 8.098 -9.664 1.00 47.94 111 THR A O 1
ATOM 930 N N . ALA A 1 112 ? 19.413 6.335 -8.364 1.00 42.91 112 ALA A N 1
ATOM 931 C CA . ALA A 1 112 ? 20.418 6.671 -7.361 1.00 42.91 112 ALA A CA 1
ATOM 932 C C . ALA A 1 112 ? 21.800 6.206 -7.847 1.00 42.91 112 ALA A C 1
ATOM 934 O O . ALA A 1 112 ? 22.073 5.011 -7.917 1.00 42.91 112 ALA A O 1
ATOM 935 N N . TYR A 1 113 ? 22.655 7.162 -8.209 1.00 40.69 113 TYR A N 1
ATOM 936 C CA . TYR A 1 113 ? 24.067 6.921 -8.489 1.00 40.69 113 TYR A CA 1
ATOM 937 C C . TYR A 1 113 ? 24.824 6.856 -7.159 1.00 40.69 113 TYR A C 1
ATOM 939 O O . TYR A 1 113 ? 24.877 7.851 -6.433 1.00 40.69 113 TYR A O 1
ATOM 947 N N . PHE A 1 114 ? 25.379 5.691 -6.836 1.00 41.72 114 PHE A N 1
ATOM 948 C CA . PHE A 1 114 ? 26.357 5.542 -5.763 1.00 41.72 114 PHE A CA 1
ATOM 949 C C . PHE A 1 114 ? 27.740 5.627 -6.422 1.00 41.72 114 PHE A C 1
ATOM 951 O O . PHE A 1 114 ? 28.049 4.741 -7.216 1.00 41.72 114 PHE A O 1
ATOM 958 N N . PRO A 1 115 ? 28.529 6.696 -6.205 1.00 39.22 115 PRO A N 1
ATOM 959 C CA . PRO A 1 115 ? 29.919 6.705 -6.651 1.00 39.22 115 PRO A CA 1
ATOM 960 C C . PRO A 1 115 ? 30.659 5.538 -5.980 1.00 39.22 115 PRO A C 1
ATOM 962 O O . PRO A 1 115 ? 30.476 5.329 -4.783 1.00 39.22 115 PRO A O 1
ATOM 965 N N . ASP A 1 116 ? 31.404 4.778 -6.786 1.00 38.47 116 ASP A N 1
ATOM 966 C CA . ASP A 1 116 ? 32.053 3.502 -6.455 1.00 38.47 116 ASP A CA 1
ATOM 967 C C . ASP A 1 116 ? 32.703 3.440 -5.064 1.00 38.47 116 ASP A C 1
ATOM 969 O O . ASP A 1 116 ? 33.441 4.336 -4.655 1.00 38.47 116 ASP A O 1
ATOM 973 N N . ASP A 1 117 ? 32.460 2.313 -4.393 1.00 42.12 117 ASP A N 1
ATOM 974 C CA . ASP A 1 117 ? 33.282 1.763 -3.316 1.00 42.12 117 ASP A CA 1
ATOM 975 C C . ASP A 1 117 ? 34.220 0.738 -3.976 1.00 42.12 117 ASP A C 1
ATOM 977 O O . ASP A 1 117 ? 33.864 -0.428 -4.168 1.00 42.12 117 ASP A O 1
ATOM 981 N N . GLU A 1 118 ? 35.383 1.204 -4.442 1.00 38.81 118 GLU A N 1
ATOM 982 C CA . GLU A 1 118 ? 36.491 0.309 -4.780 1.00 38.81 118 GLU A CA 1
ATOM 983 C C . GLU A 1 118 ? 37.015 -0.276 -3.466 1.00 38.81 118 GLU A C 1
ATOM 985 O O . GLU A 1 118 ? 37.461 0.448 -2.579 1.00 38.81 118 GLU A O 1
ATOM 990 N N . GLY A 1 119 ? 36.830 -1.587 -3.324 1.00 37.88 119 GLY A N 1
ATOM 991 C CA . GLY A 1 119 ? 36.715 -2.225 -2.025 1.00 37.88 119 GLY A CA 1
ATOM 992 C C . GLY A 1 119 ? 37.982 -2.340 -1.190 1.00 37.88 119 GLY A C 1
ATOM 993 O O . GLY A 1 119 ? 39.105 -2.262 -1.674 1.00 37.88 119 GLY A O 1
ATOM 994 N N . GLU A 1 120 ? 37.757 -2.698 0.070 1.00 33.25 120 GLU A N 1
ATOM 995 C CA . GLU A 1 120 ? 38.701 -3.496 0.836 1.00 33.25 120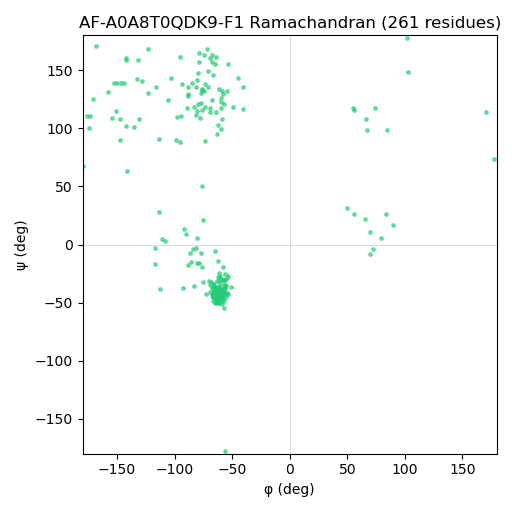 GLU A CA 1
ATOM 996 C C . GLU A 1 120 ? 37.957 -4.416 1.811 1.00 33.25 120 GLU A C 1
ATOM 998 O O . GLU A 1 120 ? 36.929 -4.084 2.406 1.00 33.25 120 GLU A O 1
ATOM 1003 N N . GLU A 1 121 ? 38.464 -5.639 1.890 1.00 31.88 121 GLU A N 1
ATOM 1004 C CA . GLU A 1 121 ? 37.896 -6.768 2.600 1.00 31.88 121 GLU A CA 1
ATOM 1005 C C . GLU A 1 121 ? 38.065 -6.634 4.123 1.00 31.88 121 GLU A C 1
ATOM 1007 O O . GLU A 1 121 ? 39.163 -6.433 4.622 1.00 31.88 121 GLU A O 1
ATOM 1012 N N . GLY A 1 122 ? 36.967 -6.872 4.849 1.00 27.78 122 GLY A N 1
ATOM 1013 C CA . GLY A 1 122 ? 36.932 -7.576 6.135 1.00 27.78 122 GLY A CA 1
ATOM 1014 C C . GLY A 1 122 ? 37.448 -6.868 7.390 1.00 27.78 122 GLY A C 1
ATOM 1015 O O . GLY A 1 122 ? 38.646 -6.738 7.549 1.00 27.78 122 GLY A O 1
ATOM 1016 N N . ILE A 1 123 ? 36.562 -6.656 8.380 1.00 30.31 123 ILE A N 1
ATOM 1017 C CA . I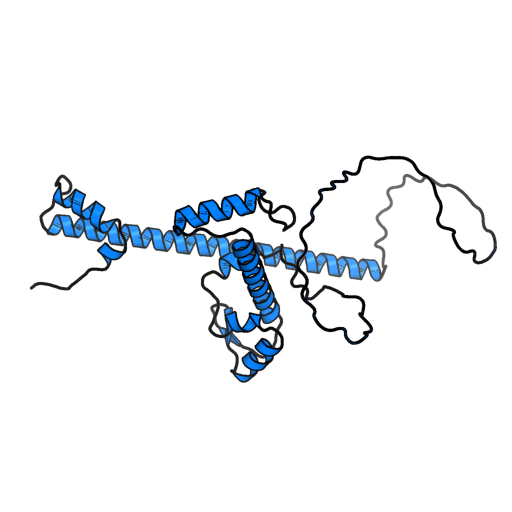LE A 1 123 ? 36.760 -7.123 9.772 1.00 30.31 123 ILE A CA 1
ATOM 1018 C C . ILE A 1 123 ? 35.402 -7.554 10.364 1.00 30.31 123 ILE A C 1
ATOM 1020 O O . ILE A 1 123 ? 34.357 -6.949 10.133 1.00 30.31 123 ILE A O 1
ATOM 1024 N N . GLN A 1 124 ? 35.453 -8.669 11.091 1.00 29.83 124 GLN A N 1
ATOM 1025 C CA . GLN A 1 124 ? 34.383 -9.408 11.758 1.00 29.83 124 GLN A CA 1
ATOM 1026 C C . GLN A 1 124 ? 33.734 -8.669 12.946 1.00 29.83 124 GLN A C 1
ATOM 1028 O O . GLN A 1 124 ? 34.290 -7.742 13.525 1.00 29.83 124 GLN A O 1
ATOM 1033 N N . GLN A 1 125 ? 32.549 -9.159 13.323 1.00 34.12 125 GLN A N 1
ATOM 1034 C CA . GLN A 1 125 ? 31.787 -8.837 14.536 1.00 34.12 125 GLN A CA 1
ATOM 1035 C C . GLN A 1 125 ? 32.616 -8.806 15.829 1.00 34.12 125 GLN A C 1
ATOM 1037 O O . GLN A 1 125 ? 33.368 -9.739 16.095 1.00 34.12 125 GLN A O 1
ATOM 1042 N N . ALA A 1 126 ? 32.283 -7.875 16.726 1.00 27.62 126 ALA A N 1
ATOM 1043 C CA . ALA A 1 126 ? 32.249 -8.149 18.162 1.00 27.62 126 ALA A CA 1
ATOM 1044 C C . ALA A 1 126 ? 31.193 -7.277 18.861 1.00 27.62 126 ALA A C 1
ATOM 1046 O O . ALA A 1 126 ? 31.005 -6.108 18.532 1.00 27.62 126 ALA A O 1
ATOM 1047 N N . ALA A 1 127 ? 30.478 -7.896 19.797 1.00 34.66 127 ALA A N 1
ATOM 1048 C CA . ALA A 1 127 ? 29.515 -7.278 20.695 1.00 34.66 127 ALA A CA 1
ATOM 1049 C C . ALA A 1 127 ? 30.212 -6.404 21.756 1.00 34.66 127 ALA A C 1
ATOM 1051 O O . ALA A 1 127 ? 31.309 -6.738 22.195 1.00 34.66 127 ALA A O 1
ATOM 1052 N N . GLY A 1 128 ? 29.537 -5.346 22.207 1.00 26.84 128 GLY A N 1
ATOM 1053 C CA . GLY A 1 128 ? 29.952 -4.514 23.338 1.00 26.84 128 GLY A CA 1
ATOM 1054 C C . GLY A 1 128 ? 28.893 -3.455 23.633 1.00 26.84 128 GLY A C 1
ATOM 1055 O O . GLY A 1 128 ? 28.634 -2.590 22.805 1.00 26.84 128 GLY A O 1
ATOM 1056 N N . ASP A 1 129 ? 28.233 -3.618 24.770 1.00 31.08 129 ASP A N 1
ATOM 1057 C CA . ASP A 1 129 ? 27.186 -2.791 25.369 1.00 31.08 129 ASP A CA 1
ATOM 1058 C C . ASP A 1 129 ? 27.834 -1.729 26.255 1.00 31.08 129 ASP A C 1
ATOM 1060 O O . ASP A 1 129 ? 28.462 -2.149 27.215 1.00 31.08 129 ASP A O 1
ATOM 1064 N N . GLU A 1 130 ? 27.687 -0.425 25.970 1.00 36.38 130 GLU A N 1
ATOM 1065 C CA . GLU A 1 130 ? 27.918 0.659 26.946 1.00 36.38 130 GLU A CA 1
ATOM 1066 C C . GLU A 1 130 ? 27.042 1.891 26.623 1.00 36.38 130 GLU A C 1
ATOM 1068 O O . GLU A 1 130 ? 27.173 2.541 25.583 1.00 36.38 130 GLU A O 1
ATOM 1073 N N . ASP A 1 131 ? 26.125 2.182 27.547 1.00 30.70 131 ASP A N 1
ATOM 1074 C CA . ASP A 1 131 ? 25.312 3.392 27.690 1.00 30.70 131 ASP A CA 1
ATOM 1075 C C . ASP A 1 131 ? 26.178 4.660 27.837 1.00 30.70 131 ASP A C 1
ATOM 1077 O O . ASP A 1 131 ? 27.016 4.725 28.732 1.00 30.70 131 ASP A O 1
ATOM 1081 N N . ALA A 1 132 ? 25.907 5.704 27.044 1.00 33.00 132 ALA A N 1
ATOM 1082 C CA . ALA A 1 132 ? 26.045 7.112 27.450 1.00 33.00 132 ALA A CA 1
ATOM 1083 C C . ALA A 1 132 ? 25.507 8.050 26.354 1.00 33.00 132 ALA A C 1
ATOM 1085 O O . ALA A 1 132 ? 26.112 8.227 25.296 1.00 33.00 132 ALA A O 1
ATOM 1086 N N . ALA A 1 133 ? 24.378 8.707 26.626 1.00 36.81 133 ALA A N 1
ATOM 1087 C CA . ALA A 1 133 ? 24.021 9.953 25.947 1.00 36.81 133 ALA A CA 1
ATOM 1088 C C . ALA A 1 133 ? 25.046 11.052 26.309 1.00 36.81 133 ALA A C 1
ATOM 1090 O O . ALA A 1 133 ? 25.626 11.015 27.397 1.00 36.81 133 ALA A O 1
ATOM 1091 N N . PRO A 1 134 ? 25.220 12.078 25.460 1.00 38.22 134 PRO A N 1
ATOM 1092 C CA . PRO A 1 134 ? 24.417 13.267 25.728 1.00 38.22 134 PRO A CA 1
ATOM 1093 C C . PRO A 1 134 ? 23.892 13.991 24.483 1.00 38.22 134 PRO A C 1
ATOM 1095 O O . PRO A 1 134 ? 24.372 13.853 23.359 1.00 38.22 134 PRO A O 1
ATOM 1098 N N . GLU A 1 135 ? 22.864 14.788 24.755 1.00 35.41 135 GLU A N 1
ATOM 1099 C CA . GLU A 1 135 ? 22.275 15.802 23.894 1.00 35.41 135 GLU A CA 1
ATOM 1100 C C . GLU A 1 135 ? 23.287 16.829 23.362 1.00 35.41 135 GLU A C 1
ATOM 1102 O O . GLU A 1 135 ? 24.296 17.121 24.000 1.00 35.41 135 GLU A O 1
ATOM 1107 N N . GLY A 1 136 ? 22.964 17.452 22.224 1.00 27.25 136 GLY A N 1
ATOM 1108 C CA . GLY A 1 136 ? 23.774 18.534 21.666 1.00 27.25 136 GLY A CA 1
ATOM 1109 C C . GLY A 1 136 ? 23.217 19.116 20.373 1.00 27.25 136 GLY A C 1
ATOM 1110 O O . GLY A 1 136 ? 23.785 18.945 19.302 1.00 27.25 136 GLY A O 1
ATOM 1111 N N . PHE A 1 137 ? 22.074 19.783 20.483 1.00 28.34 137 PHE A N 1
ATOM 1112 C CA . PHE A 1 137 ? 21.480 20.668 19.483 1.00 28.34 137 PHE A CA 1
ATOM 1113 C C . PHE A 1 137 ? 22.469 21.766 19.040 1.00 28.34 137 PHE A C 1
ATOM 1115 O O . PHE A 1 137 ? 23.015 22.460 19.894 1.00 28.34 137 PHE A O 1
ATOM 1122 N N . VAL A 1 138 ? 22.637 21.995 17.729 1.00 31.16 138 VAL A N 1
ATOM 1123 C CA . VAL A 1 138 ? 23.185 23.267 17.223 1.00 31.16 138 VAL A CA 1
ATOM 1124 C C . VAL A 1 138 ? 22.299 23.801 16.100 1.00 31.16 138 VAL A C 1
ATOM 1126 O O . VAL A 1 138 ? 22.231 23.263 14.995 1.00 31.16 138 VAL A O 1
ATOM 1129 N N . GLN A 1 139 ? 21.584 24.865 16.445 1.00 31.11 139 GLN A N 1
ATOM 1130 C CA . GLN A 1 139 ? 20.838 25.757 15.574 1.00 31.11 139 GLN A CA 1
ATOM 1131 C C . GLN A 1 139 ? 21.814 26.707 14.875 1.00 31.11 139 GLN A C 1
ATOM 1133 O O . GLN A 1 139 ? 22.641 27.336 15.529 1.00 31.11 139 GLN A O 1
ATOM 1138 N N . ALA A 1 140 ? 21.701 26.824 13.554 1.00 31.78 140 ALA A N 1
ATOM 1139 C CA . ALA A 1 140 ? 22.430 27.821 12.783 1.00 31.78 140 ALA A CA 1
ATOM 1140 C C . ALA A 1 140 ? 21.733 29.189 12.895 1.00 31.78 140 ALA A C 1
ATOM 1142 O O . ALA A 1 140 ? 20.572 29.333 12.508 1.00 31.78 140 ALA A O 1
ATOM 1143 N N . VAL A 1 141 ? 22.457 30.185 13.403 1.00 30.42 141 VAL A N 1
ATOM 1144 C CA . VAL A 1 141 ? 22.227 31.622 13.185 1.00 30.42 141 VAL A CA 1
ATOM 1145 C C . VAL A 1 141 ? 23.596 32.221 12.826 1.00 30.42 141 VAL A C 1
ATOM 1147 O O . VAL A 1 141 ? 24.597 31.721 13.332 1.00 30.42 141 VAL A O 1
ATOM 1150 N N . GLY A 1 142 ? 23.609 33.188 11.893 1.00 28.72 142 GLY A N 1
ATOM 1151 C CA . GLY A 1 142 ? 24.778 33.773 11.200 1.00 28.72 142 GLY A CA 1
ATOM 1152 C C . GLY A 1 142 ? 25.864 34.359 12.109 1.00 28.72 142 GLY A C 1
ATOM 1153 O O . GLY A 1 142 ? 25.765 34.291 13.325 1.00 28.72 142 GLY A O 1
ATOM 1154 N N . ASP A 1 143 ? 26.945 34.955 11.633 1.00 28.95 143 ASP A N 1
ATOM 1155 C CA . ASP A 1 143 ? 27.321 35.618 10.382 1.00 28.95 143 ASP A CA 1
ATOM 1156 C C . ASP A 1 143 ? 28.862 35.794 10.458 1.00 28.95 143 ASP A C 1
ATOM 1158 O O . ASP A 1 143 ? 29.440 35.582 11.524 1.00 28.95 143 ASP A O 1
ATOM 1162 N N . ASP A 1 144 ? 29.501 36.210 9.366 1.00 31.17 144 ASP A N 1
ATOM 1163 C CA . ASP A 1 144 ? 30.862 36.779 9.304 1.00 31.17 144 ASP A CA 1
ATOM 1164 C C . ASP A 1 144 ? 32.079 35.896 9.654 1.00 31.17 144 ASP A C 1
ATOM 1166 O O . ASP A 1 144 ? 32.431 35.659 10.809 1.00 31.17 144 ASP A O 1
ATOM 1170 N N . GLY A 1 145 ? 32.856 35.523 8.631 1.00 29.08 145 GLY A N 1
ATOM 1171 C CA . GLY A 1 145 ? 34.167 34.909 8.852 1.00 29.08 145 GLY A CA 1
ATOM 1172 C C . GLY A 1 145 ? 34.877 34.487 7.577 1.00 29.08 145 GLY A C 1
ATOM 1173 O O . GLY A 1 145 ? 34.938 33.309 7.249 1.00 29.08 145 GLY A O 1
ATOM 1174 N N . PHE A 1 146 ? 35.381 35.480 6.853 1.00 37.03 146 PHE A N 1
ATOM 1175 C CA . PHE A 1 146 ? 36.345 35.382 5.761 1.00 37.03 146 PHE A CA 1
ATOM 1176 C C . PHE A 1 146 ? 37.452 34.351 6.050 1.00 37.03 146 PHE A C 1
ATOM 1178 O O . PHE A 1 146 ? 38.242 34.573 6.957 1.00 37.03 146 PHE A O 1
ATOM 1185 N N . ASP A 1 147 ? 37.555 33.282 5.253 1.00 35.81 147 ASP A N 1
ATOM 1186 C CA . ASP A 1 147 ? 38.863 32.739 4.885 1.00 35.81 147 ASP A CA 1
ATOM 1187 C C . ASP A 1 147 ? 38.825 31.909 3.598 1.00 35.81 147 ASP A C 1
ATOM 1189 O O . ASP A 1 147 ? 37.966 31.065 3.340 1.00 35.81 147 ASP A O 1
ATOM 1193 N N . ASN A 1 148 ? 39.773 32.251 2.739 1.00 35.28 148 ASN A N 1
ATOM 1194 C CA . ASN A 1 148 ? 39.819 31.934 1.327 1.00 35.28 148 ASN A CA 1
ATOM 1195 C C . ASN A 1 148 ? 40.506 30.581 1.111 1.00 35.28 148 ASN A C 1
ATOM 1197 O O . ASN A 1 148 ? 41.642 30.386 1.538 1.00 35.28 148 ASN A O 1
ATOM 1201 N N . SER A 1 149 ? 39.871 29.668 0.374 1.00 45.84 149 SER A N 1
ATOM 1202 C CA . SER A 1 149 ? 40.575 28.500 -0.175 1.00 45.84 149 SER A CA 1
ATOM 1203 C C . SER A 1 149 ? 41.519 28.936 -1.311 1.00 45.84 149 SER A C 1
ATOM 1205 O O . SER A 1 149 ? 41.113 29.740 -2.158 1.00 45.84 149 SER A O 1
ATOM 1207 N N . PRO A 1 150 ? 42.770 28.438 -1.368 1.00 41.12 150 PRO A N 1
ATOM 1208 C CA . PRO A 1 150 ? 43.777 28.942 -2.291 1.00 41.12 150 PRO A CA 1
ATOM 1209 C C . PRO A 1 150 ? 43.521 28.426 -3.709 1.00 41.12 150 PRO A C 1
ATOM 1211 O O . PRO A 1 150 ? 43.607 27.233 -4.002 1.00 41.12 150 PRO A O 1
ATOM 1214 N N . MET A 1 151 ? 43.227 29.360 -4.610 1.00 33.75 151 MET A N 1
ATOM 1215 C CA . MET A 1 151 ? 43.120 29.121 -6.045 1.00 33.75 151 MET A CA 1
ATOM 1216 C C . MET A 1 151 ? 44.518 28.829 -6.614 1.00 33.75 151 MET A C 1
ATOM 1218 O O . MET A 1 151 ? 45.401 29.687 -6.570 1.00 33.75 151 MET A O 1
ATOM 1222 N N . SER A 1 152 ? 44.731 27.631 -7.165 1.00 44.72 152 SER A N 1
ATOM 1223 C CA . SER A 1 152 ? 45.958 27.328 -7.907 1.00 44.72 152 SER A CA 1
ATOM 1224 C C . SER A 1 152 ? 45.969 28.013 -9.270 1.00 44.72 152 SER A C 1
ATOM 1226 O O . SER A 1 152 ? 44.974 28.091 -9.989 1.00 44.72 152 SER A O 1
ATOM 1228 N N . THR A 1 153 ? 47.143 28.535 -9.586 1.00 41.12 153 THR A N 1
ATOM 1229 C CA . THR A 1 153 ? 47.495 29.386 -10.713 1.00 41.12 153 THR A CA 1
ATOM 1230 C C . THR A 1 153 ? 47.617 28.596 -12.016 1.00 41.12 153 THR A C 1
ATOM 1232 O O . THR A 1 153 ? 48.304 27.581 -12.077 1.00 41.12 153 THR A O 1
ATOM 1235 N N . SER A 1 154 ? 47.031 29.098 -13.109 1.00 38.03 154 SER A N 1
ATOM 1236 C CA . SER A 1 154 ? 47.438 28.683 -14.457 1.00 38.03 154 SER A CA 1
ATOM 1237 C C . SER A 1 154 ? 47.149 29.744 -15.529 1.00 38.03 154 SER A C 1
ATOM 1239 O O . SER A 1 154 ? 46.021 29.984 -15.940 1.00 38.03 154 SER A O 1
ATOM 1241 N N . SER A 1 155 ? 48.250 30.333 -16.003 1.00 41.66 155 SER A N 1
ATOM 1242 C CA . SER A 1 155 ? 48.505 30.874 -17.349 1.00 41.66 155 SER A CA 1
ATOM 1243 C C . SER A 1 155 ? 47.744 32.108 -17.892 1.00 41.66 155 SER A C 1
ATOM 1245 O O . SER A 1 155 ? 46.698 32.027 -18.515 1.00 41.66 155 SER A O 1
ATOM 1247 N N . ARG A 1 156 ? 48.440 33.251 -17.784 1.00 44.47 156 ARG A N 1
ATOM 1248 C CA . ARG A 1 156 ? 48.880 34.176 -18.862 1.00 44.47 156 ARG A CA 1
ATOM 1249 C C . ARG A 1 156 ? 47.862 34.809 -19.856 1.00 44.47 156 ARG A C 1
ATOM 1251 O O . ARG A 1 156 ? 47.450 34.195 -20.826 1.00 44.47 156 ARG A O 1
ATOM 1258 N N . LYS A 1 157 ? 47.809 36.153 -19.728 1.00 42.66 157 LYS A N 1
ATOM 1259 C CA . LYS A 1 157 ? 47.741 37.254 -20.735 1.00 42.66 157 LYS A CA 1
ATOM 1260 C C . LYS A 1 157 ? 46.386 37.710 -21.341 1.00 42.66 157 LYS A C 1
ATOM 1262 O O . LYS A 1 157 ? 45.963 37.250 -22.386 1.00 42.66 157 LYS A O 1
ATOM 1267 N N . ARG A 1 158 ? 45.887 38.804 -20.735 1.00 46.00 158 ARG A N 1
ATOM 1268 C CA . ARG A 1 158 ? 45.482 40.131 -21.281 1.00 46.00 158 ARG A CA 1
ATOM 1269 C C . ARG A 1 158 ? 44.460 40.222 -22.436 1.00 46.00 158 ARG A C 1
ATOM 1271 O O . ARG A 1 158 ? 44.785 39.968 -23.586 1.00 46.00 158 ARG A O 1
ATOM 1278 N N . GLY A 1 159 ? 43.333 40.869 -22.125 1.00 36.31 159 GLY A N 1
ATOM 1279 C CA . GLY A 1 159 ? 42.476 41.621 -23.049 1.00 36.31 159 GLY A CA 1
ATOM 1280 C C . GLY A 1 159 ? 41.362 42.339 -22.277 1.00 36.31 159 GLY A C 1
ATOM 1281 O O . GLY A 1 159 ? 40.407 41.704 -21.860 1.00 36.31 159 GLY A O 1
ATOM 1282 N N . SER A 1 160 ? 41.529 43.637 -22.019 1.00 48.75 160 SER A N 1
ATOM 1283 C CA . SER A 1 160 ? 40.552 44.512 -21.349 1.00 48.75 160 SER A CA 1
ATOM 1284 C C . SER A 1 160 ? 39.530 45.062 -22.351 1.00 48.75 160 SER A C 1
ATOM 1286 O O . SER A 1 160 ? 39.925 45.461 -23.445 1.00 48.75 160 SER A O 1
ATOM 1288 N N . SER A 1 161 ? 38.252 45.110 -21.970 1.00 43.56 161 SER A N 1
ATOM 1289 C CA . SER A 1 161 ? 37.285 46.217 -22.172 1.00 43.56 161 SER A CA 1
ATOM 1290 C C . SER A 1 161 ? 35.903 45.687 -21.762 1.00 43.56 161 SER A C 1
ATOM 1292 O O . SER A 1 161 ? 35.498 44.619 -22.196 1.00 43.56 161 SER A O 1
ATOM 1294 N N . SER A 1 162 ? 35.294 46.215 -20.706 1.00 37.12 162 SER A N 1
ATOM 1295 C CA . SER A 1 162 ? 34.502 47.452 -20.634 1.00 37.12 162 SER A CA 1
ATOM 1296 C C . SER A 1 162 ? 33.008 47.109 -20.610 1.00 37.12 162 SER A C 1
ATOM 1298 O O . SER A 1 162 ? 32.582 46.054 -21.061 1.00 37.12 162 SER A O 1
ATOM 1300 N N . CYS A 1 163 ? 32.282 47.968 -19.916 1.00 48.12 163 CYS A N 1
ATOM 1301 C CA . CYS A 1 163 ? 30.948 47.838 -19.363 1.00 48.12 163 CYS A CA 1
ATOM 1302 C C . CYS A 1 163 ? 29.837 48.243 -20.334 1.00 48.12 163 CYS A C 1
ATOM 1304 O O . CYS A 1 163 ? 29.879 49.348 -20.871 1.00 48.12 163 CYS A O 1
ATOM 1306 N N . ASP A 1 164 ? 28.769 47.446 -20.416 1.00 39.44 164 ASP A N 1
ATOM 1307 C CA . ASP A 1 164 ? 27.569 47.829 -21.159 1.00 39.44 164 ASP A CA 1
ATOM 1308 C C . ASP A 1 164 ? 26.316 47.234 -20.488 1.00 39.44 164 ASP A C 1
ATOM 1310 O O . ASP A 1 164 ? 25.859 46.133 -20.802 1.00 39.44 164 ASP A O 1
ATOM 1314 N N . ASN A 1 165 ? 25.724 47.984 -19.554 1.00 53.72 165 ASN A N 1
ATOM 1315 C CA . ASN A 1 165 ? 24.311 47.824 -19.223 1.00 53.72 165 ASN A CA 1
ATOM 1316 C C . ASN A 1 165 ? 23.494 48.094 -20.495 1.00 53.72 165 ASN A C 1
ATOM 1318 O O . ASN A 1 165 ? 23.575 49.184 -21.056 1.00 53.72 165 ASN A O 1
ATOM 1322 N N . SER A 1 166 ? 22.673 47.143 -20.936 1.00 41.09 166 SER A N 1
ATOM 1323 C CA . SER A 1 166 ? 21.694 47.383 -22.000 1.00 41.09 166 SER A CA 1
ATOM 1324 C C . SER A 1 166 ? 20.339 46.777 -21.653 1.00 41.09 166 SER A C 1
ATOM 1326 O O . SER A 1 166 ? 20.092 45.582 -21.804 1.00 41.09 166 SER A O 1
ATOM 1328 N N . THR A 1 167 ? 19.434 47.650 -21.212 1.00 50.44 167 THR A N 1
ATOM 1329 C CA . THR A 1 167 ? 17.983 47.496 -21.325 1.00 50.44 167 THR A CA 1
ATOM 1330 C C . THR A 1 167 ? 17.596 47.478 -22.803 1.00 50.44 167 THR A C 1
ATOM 1332 O O . THR A 1 167 ? 17.413 48.526 -23.416 1.00 50.44 167 THR A O 1
ATOM 1335 N N . ALA A 1 168 ? 17.464 46.289 -23.387 1.00 40.62 168 ALA A N 1
ATOM 1336 C CA . ALA A 1 168 ? 16.827 46.112 -24.687 1.00 40.62 168 ALA A CA 1
ATOM 1337 C C . ALA A 1 168 ? 16.112 44.756 -24.737 1.00 40.62 168 ALA A C 1
ATOM 1339 O O . ALA A 1 168 ? 16.740 43.699 -24.809 1.00 40.62 168 ALA A O 1
ATOM 1340 N N . SER A 1 169 ? 14.778 44.796 -24.711 1.00 52.44 169 SER A N 1
ATOM 1341 C CA . SER A 1 169 ? 13.931 43.657 -25.065 1.00 52.44 169 SER A CA 1
ATOM 1342 C C . SER A 1 169 ? 14.198 43.297 -26.527 1.00 52.44 169 SER A C 1
ATOM 1344 O O . SER A 1 169 ? 13.768 43.995 -27.441 1.00 52.44 169 SER A O 1
ATOM 1346 N N . SER A 1 170 ? 14.972 42.235 -26.743 1.00 50.12 170 SER A N 1
ATOM 1347 C CA . SER A 1 170 ? 15.181 41.628 -28.058 1.00 50.12 170 SER A CA 1
ATOM 1348 C C . SER A 1 170 ? 14.348 40.347 -28.158 1.00 50.12 170 SER A C 1
ATOM 1350 O O . SER A 1 170 ? 14.265 39.615 -27.167 1.00 50.12 170 SER A O 1
ATOM 1352 N N . PRO A 1 171 ? 13.768 40.010 -29.328 1.00 51.56 171 PRO A N 1
ATOM 1353 C CA . PRO A 1 171 ? 13.046 38.755 -29.505 1.00 51.56 171 PRO A CA 1
ATOM 1354 C C . PRO A 1 171 ? 13.987 37.594 -29.181 1.00 51.56 171 PRO A C 1
ATOM 1356 O O . PRO A 1 171 ? 15.066 37.482 -29.768 1.00 51.56 171 PRO A O 1
ATOM 1359 N N . GLY A 1 172 ? 13.608 36.767 -28.204 1.00 51.56 172 GLY A N 1
ATOM 1360 C CA . GLY A 1 172 ? 14.479 35.746 -27.627 1.00 51.56 172 GLY A CA 1
ATOM 1361 C C . GLY A 1 172 ? 15.167 34.897 -28.695 1.00 51.56 172 GLY A C 1
ATOM 1362 O O . GLY A 1 172 ? 14.515 34.189 -29.468 1.00 51.56 172 GLY A O 1
ATOM 1363 N N . LYS A 1 173 ? 16.504 34.947 -28.730 1.00 55.03 173 LYS A N 1
ATOM 1364 C CA . LYS A 1 173 ? 17.319 34.038 -29.539 1.00 55.03 173 LYS A CA 1
ATOM 1365 C C . LYS A 1 173 ? 16.988 32.619 -29.077 1.00 55.03 173 LYS A C 1
ATOM 1367 O O . LYS A 1 173 ? 17.367 32.233 -27.975 1.00 55.03 173 LYS A O 1
ATOM 1372 N N . LYS A 1 174 ? 16.269 31.838 -29.893 1.00 60.09 174 LYS A N 1
ATOM 1373 C CA . LYS A 1 174 ? 16.060 30.404 -29.642 1.00 60.09 174 LYS A CA 1
ATOM 1374 C C . LYS A 1 174 ? 17.446 29.765 -29.613 1.00 60.09 174 LYS A C 1
ATOM 1376 O O . LYS A 1 174 ? 18.054 29.583 -30.668 1.00 60.09 174 LYS A O 1
ATOM 1381 N N . SER A 1 175 ? 17.990 29.519 -28.424 1.00 55.03 175 SER A N 1
ATOM 1382 C CA . SER A 1 175 ? 19.329 28.959 -28.303 1.00 55.03 175 SER A CA 1
ATOM 1383 C C . SER A 1 175 ? 19.302 27.563 -28.928 1.00 55.03 175 SER A C 1
ATOM 1385 O O . SER A 1 175 ? 18.613 26.655 -28.471 1.00 55.03 175 SER A O 1
ATOM 1387 N N . LYS A 1 176 ? 20.033 27.389 -30.035 1.00 61.34 176 LYS A N 1
ATOM 1388 C CA . LYS A 1 176 ? 20.206 26.096 -30.721 1.00 61.34 176 LYS A CA 1
ATOM 1389 C C . LYS A 1 176 ? 21.180 25.183 -29.961 1.00 61.34 176 LYS A C 1
ATOM 1391 O O . LYS A 1 176 ? 21.772 24.293 -30.559 1.00 61.34 176 LYS A O 1
ATOM 1396 N N . SER A 1 177 ? 21.389 25.434 -28.666 1.00 75.19 177 SER A N 1
ATOM 1397 C CA . SER A 1 177 ? 22.332 24.672 -27.857 1.00 75.19 177 SER A CA 1
ATOM 1398 C C . SER A 1 177 ? 21.808 23.241 -27.702 1.00 75.19 177 SER A C 1
ATOM 1400 O O . SER A 1 177 ? 20.682 23.062 -27.221 1.00 75.19 177 SER A O 1
ATOM 1402 N N . PRO A 1 178 ? 22.599 22.221 -28.079 1.00 74.94 178 PRO A N 1
ATOM 1403 C CA . PRO A 1 178 ? 22.243 20.820 -27.873 1.00 74.94 178 PRO A CA 1
ATOM 1404 C C . PRO A 1 178 ? 21.827 20.524 -26.425 1.00 74.94 178 PRO A C 1
ATOM 1406 O O . PRO A 1 178 ? 20.863 19.799 -26.199 1.00 74.94 178 PRO A O 1
ATOM 1409 N N . VAL A 1 179 ? 22.468 21.175 -25.448 1.00 80.44 179 VAL A N 1
ATOM 1410 C CA . VAL A 1 179 ? 22.163 21.028 -24.015 1.00 80.44 179 VAL A CA 1
ATOM 1411 C C . VAL A 1 179 ? 20.765 21.542 -23.672 1.00 80.44 179 VAL A C 1
ATOM 1413 O O . VAL A 1 179 ? 20.021 20.875 -22.962 1.00 80.44 179 VAL A O 1
ATOM 1416 N N . VAL A 1 180 ? 20.357 22.689 -24.223 1.00 79.62 180 VAL A N 1
ATOM 1417 C CA . VAL A 1 180 ? 19.013 23.249 -23.984 1.00 79.62 180 VAL A CA 1
ATOM 1418 C C . VAL A 1 180 ? 17.938 22.352 -24.594 1.00 79.62 180 VAL A C 1
ATOM 1420 O O . VAL A 1 180 ? 16.866 22.185 -24.015 1.00 79.62 180 VAL A O 1
ATOM 1423 N N . LYS A 1 181 ? 18.229 21.709 -25.731 1.00 82.12 181 LYS A N 1
ATOM 1424 C CA . LYS A 1 181 ? 17.322 20.735 -26.349 1.00 82.12 181 LYS A CA 1
ATOM 1425 C C . LYS A 1 181 ? 17.164 19.478 -25.487 1.00 82.12 181 LYS A C 1
ATOM 1427 O O . LYS A 1 181 ? 16.037 19.020 -25.309 1.00 82.12 181 LYS A O 1
ATOM 1432 N N . LEU A 1 182 ? 18.260 18.971 -24.916 1.00 84.19 182 LEU A N 1
ATOM 1433 C CA . LEU A 1 182 ? 18.238 17.844 -23.979 1.00 84.19 182 LEU A CA 1
ATOM 1434 C C . LEU A 1 182 ? 17.487 18.193 -22.686 1.00 84.19 182 LEU A C 1
ATOM 1436 O O . LEU A 1 182 ? 16.593 17.449 -22.293 1.00 84.19 182 LEU A O 1
ATOM 1440 N N . MET A 1 183 ? 17.759 19.355 -22.079 1.00 84.31 183 MET A N 1
ATOM 1441 C CA . MET A 1 183 ? 17.034 19.819 -20.888 1.00 84.31 183 MET A CA 1
ATOM 1442 C C . MET A 1 183 ? 15.537 19.980 -21.146 1.00 84.31 183 MET A C 1
ATOM 1444 O O . MET A 1 183 ? 14.720 19.606 -20.310 1.00 84.31 183 MET A O 1
ATOM 1448 N N . ARG A 1 184 ? 15.150 20.497 -22.317 1.00 81.31 184 ARG A N 1
ATOM 1449 C CA . ARG A 1 184 ? 13.736 20.622 -22.684 1.00 81.31 184 ARG A CA 1
ATOM 1450 C C . ARG A 1 184 ? 13.075 19.254 -22.862 1.00 81.31 184 ARG A C 1
ATOM 1452 O O . ARG A 1 184 ? 11.925 19.090 -22.464 1.00 81.31 184 ARG A O 1
ATOM 1459 N N . GLY A 1 185 ? 13.802 18.280 -23.413 1.00 85.69 185 GLY A N 1
ATOM 1460 C CA . GLY A 1 185 ? 13.361 16.886 -23.490 1.00 85.69 185 GLY A CA 1
ATOM 1461 C C . GLY A 1 185 ? 13.119 16.281 -22.106 1.00 85.69 185 GLY A C 1
ATOM 1462 O O . GLY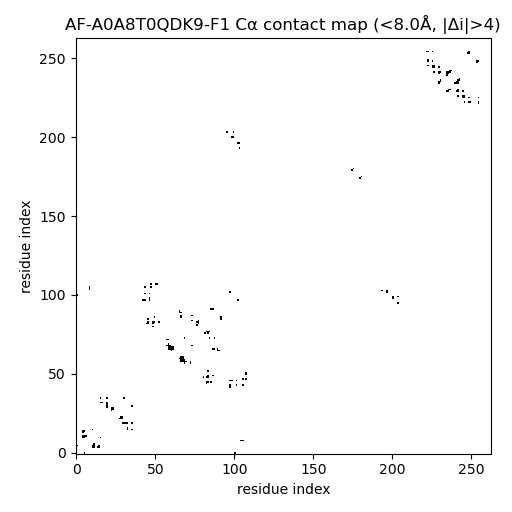 A 1 185 ? 12.034 15.767 -21.856 1.00 85.69 185 GLY A O 1
ATOM 1463 N N . LEU A 1 186 ? 14.079 16.446 -21.191 1.00 87.19 186 LEU A N 1
ATOM 1464 C CA . LEU A 1 186 ? 13.980 16.000 -19.794 1.00 87.19 186 LEU A CA 1
ATOM 1465 C C . LEU A 1 186 ? 12.817 16.670 -19.042 1.00 87.19 186 LEU A C 1
ATOM 1467 O O . LEU A 1 186 ? 12.063 16.014 -18.331 1.00 87.19 186 LEU A O 1
ATOM 1471 N N . LEU A 1 187 ? 12.617 17.977 -19.226 1.00 84.50 187 LEU A N 1
ATOM 1472 C CA . LEU A 1 187 ? 11.498 18.695 -18.609 1.00 84.50 187 LEU A CA 1
ATOM 1473 C C . LEU A 1 187 ? 10.141 18.202 -19.137 1.00 84.50 187 LEU A C 1
ATOM 1475 O O . LEU A 1 187 ? 9.172 18.096 -18.383 1.00 84.50 187 LEU A O 1
ATOM 1479 N N . THR A 1 188 ? 10.078 17.869 -20.427 1.00 84.38 188 THR A N 1
ATOM 1480 C CA . THR A 1 188 ? 8.869 17.316 -21.049 1.00 84.38 188 THR A CA 1
ATOM 1481 C C . THR A 1 188 ? 8.573 15.917 -20.510 1.00 84.38 188 THR A C 1
ATOM 1483 O O . THR A 1 188 ? 7.430 15.646 -20.153 1.00 84.38 188 THR A O 1
ATOM 1486 N N . SER A 1 189 ? 9.585 15.048 -20.371 1.00 82.25 189 SER A N 1
ATOM 1487 C CA . SER A 1 189 ? 9.389 13.715 -19.783 1.00 82.25 189 SER A CA 1
ATOM 1488 C C . SER A 1 189 ? 8.929 13.792 -18.327 1.00 82.25 189 SER A C 1
ATOM 1490 O O . SER A 1 189 ? 7.975 13.110 -17.969 1.00 82.25 189 SER A O 1
ATOM 1492 N N . PHE A 1 190 ? 9.509 14.683 -17.512 1.00 79.69 190 PHE A N 1
ATOM 1493 C CA . PHE A 1 190 ? 9.050 14.886 -16.131 1.00 79.69 190 PHE A CA 1
ATOM 1494 C C . PHE A 1 190 ? 7.609 15.395 -16.045 1.00 79.69 190 PHE A C 1
ATOM 1496 O O . PHE A 1 190 ? 6.865 14.979 -15.160 1.00 79.69 190 PHE A O 1
ATOM 1503 N N . SER A 1 191 ? 7.201 16.271 -16.965 1.00 79.44 191 SER A N 1
ATOM 1504 C CA . SER A 1 191 ? 5.819 16.763 -17.018 1.00 79.44 191 SER A CA 1
ATOM 1505 C C . SER A 1 191 ? 4.847 15.625 -17.343 1.00 79.44 191 SER A C 1
ATOM 1507 O O . SER A 1 191 ? 3.854 15.445 -16.644 1.00 79.44 191 SER A O 1
ATOM 1509 N N . ILE A 1 192 ? 5.188 14.788 -18.329 1.00 80.94 192 ILE A N 1
ATOM 1510 C CA . ILE A 1 192 ? 4.393 13.613 -18.715 1.00 80.94 192 ILE A CA 1
ATOM 1511 C C . ILE A 1 192 ? 4.281 12.609 -17.559 1.00 80.94 192 ILE A C 1
ATOM 1513 O O . ILE A 1 192 ? 3.194 12.101 -17.283 1.00 80.94 192 ILE A O 1
ATOM 1517 N N . ASP A 1 193 ? 5.384 12.311 -16.872 1.00 77.75 193 ASP A N 1
ATOM 1518 C CA . ASP A 1 193 ? 5.373 11.361 -15.756 1.00 77.75 193 ASP A CA 1
ATOM 1519 C C . ASP A 1 193 ? 4.582 11.903 -14.557 1.00 77.75 193 ASP A C 1
ATOM 1521 O O . ASP A 1 193 ? 3.826 11.162 -13.921 1.00 77.75 193 ASP A O 1
ATOM 1525 N N . SER A 1 194 ? 4.672 13.212 -14.297 1.00 78.56 194 SER A N 1
ATOM 1526 C CA . SER A 1 194 ? 3.849 13.907 -13.301 1.00 78.56 194 SER A CA 1
ATOM 1527 C C . SER A 1 194 ? 2.351 13.814 -13.626 1.00 78.56 194 SER A C 1
ATOM 1529 O O . SER A 1 194 ? 1.539 13.478 -12.759 1.00 78.56 194 SER A O 1
ATOM 1531 N N . GLU A 1 195 ? 1.970 14.026 -14.888 1.00 82.44 195 GLU A N 1
ATOM 1532 C CA . GLU A 1 195 ? 0.579 13.925 -15.341 1.00 82.44 195 GLU A CA 1
ATOM 1533 C C . GLU A 1 195 ? 0.031 12.500 -15.222 1.00 82.44 195 GLU A C 1
ATOM 1535 O O . GLU A 1 195 ? -1.049 12.309 -14.661 1.00 82.44 195 GLU A O 1
ATOM 1540 N N . LYS A 1 196 ? 0.782 11.485 -15.671 1.00 80.00 196 LYS A N 1
ATOM 1541 C CA . LYS A 1 196 ? 0.397 10.069 -15.518 1.00 80.00 196 LYS A CA 1
ATOM 1542 C C . LYS A 1 196 ? 0.204 9.700 -14.050 1.00 80.00 196 LYS A C 1
ATOM 1544 O O . LYS A 1 196 ? -0.784 9.064 -13.691 1.00 80.00 196 LYS A O 1
ATOM 1549 N N . SER A 1 197 ? 1.120 10.146 -13.192 1.00 74.44 197 SER A N 1
ATOM 1550 C CA . SER A 1 197 ? 1.034 9.966 -11.741 1.00 74.44 197 SER A CA 1
ATOM 1551 C C . SER A 1 197 ? -0.249 10.589 -11.163 1.00 74.44 197 SER A C 1
ATOM 1553 O O . SER A 1 197 ? -0.957 9.954 -10.378 1.00 74.44 197 SER A O 1
ATOM 1555 N N . SER A 1 198 ? -0.608 11.801 -11.600 1.00 74.88 198 SER A N 1
ATOM 1556 C CA . SER A 1 198 ? -1.851 12.480 -11.202 1.00 74.88 198 SER A CA 1
ATOM 1557 C C . SER A 1 198 ? -3.117 11.762 -11.701 1.00 74.88 198 SER A C 1
ATOM 1559 O O . SER A 1 198 ? -4.101 11.612 -10.965 1.00 74.88 198 SER A O 1
ATOM 1561 N N . GLN A 1 199 ? -3.092 11.251 -12.934 1.00 82.81 199 GLN A N 1
ATOM 1562 C CA . GLN A 1 199 ? -4.199 10.487 -13.515 1.00 82.81 199 GLN A CA 1
ATOM 1563 C C . GLN A 1 199 ? -4.448 9.178 -12.758 1.00 82.81 199 GLN A C 1
ATOM 1565 O O . GLN A 1 199 ? -5.595 8.883 -12.417 1.00 82.81 199 GLN A O 1
ATOM 1570 N N . LEU A 1 200 ? -3.390 8.430 -12.421 1.00 79.62 200 LEU A N 1
ATOM 1571 C CA . LEU A 1 200 ? -3.496 7.213 -11.609 1.00 79.62 200 LEU A CA 1
ATOM 1572 C C . LEU A 1 200 ? -4.092 7.510 -10.228 1.00 79.62 200 LEU A C 1
ATOM 1574 O O . LEU A 1 200 ? -5.034 6.838 -9.810 1.00 79.62 200 LEU A O 1
ATOM 1578 N N . MET A 1 201 ? -3.622 8.565 -9.553 1.00 77.25 201 MET A N 1
ATOM 1579 C CA . MET A 1 201 ? -4.196 9.015 -8.278 1.00 77.25 201 MET A CA 1
ATOM 1580 C C . MET A 1 201 ? -5.699 9.296 -8.390 1.00 77.25 201 MET A C 1
ATOM 1582 O O . MET A 1 201 ? -6.483 8.848 -7.552 1.00 77.25 201 MET A O 1
ATOM 1586 N N . THR A 1 202 ? -6.115 9.993 -9.446 1.00 77.69 202 THR A N 1
ATOM 1587 C CA . THR A 1 202 ? -7.527 10.315 -9.690 1.00 77.69 202 THR A CA 1
ATOM 1588 C C . THR A 1 202 ? -8.358 9.050 -9.928 1.00 77.69 202 THR A C 1
ATOM 1590 O O . THR A 1 202 ? -9.430 8.886 -9.341 1.00 77.69 202 THR A O 1
ATOM 1593 N N . ALA A 1 203 ? -7.852 8.112 -10.735 1.00 82.31 203 ALA A N 1
ATOM 1594 C CA . ALA A 1 203 ? -8.524 6.844 -11.010 1.00 82.31 203 ALA A CA 1
ATOM 1595 C C . ALA A 1 203 ? -8.716 5.999 -9.738 1.00 82.31 203 ALA A C 1
ATOM 1597 O O . ALA A 1 203 ? -9.805 5.466 -9.511 1.00 82.31 203 ALA A O 1
ATOM 1598 N N . LEU A 1 204 ? -7.699 5.928 -8.873 1.00 76.62 204 LEU A N 1
ATOM 1599 C CA . LEU A 1 204 ? -7.763 5.192 -7.608 1.00 76.62 204 LEU A CA 1
ATOM 1600 C C . LEU A 1 204 ? -8.748 5.807 -6.612 1.00 76.62 204 LEU A C 1
ATOM 1602 O O . LEU A 1 204 ? -9.523 5.082 -5.984 1.00 76.62 204 LEU A O 1
ATOM 1606 N N . VAL A 1 205 ? -8.770 7.138 -6.492 1.00 77.12 205 VAL A N 1
ATOM 1607 C CA . VAL A 1 205 ? -9.742 7.839 -5.638 1.00 77.12 205 VAL A CA 1
ATOM 1608 C C . VAL A 1 205 ? -11.169 7.542 -6.100 1.00 77.12 205 VAL A C 1
ATOM 1610 O O . VAL A 1 205 ? -12.015 7.184 -5.278 1.00 77.12 205 VAL A O 1
ATOM 1613 N N . ASN A 1 206 ? -11.418 7.594 -7.409 1.00 77.94 206 ASN A N 1
ATOM 1614 C CA . ASN A 1 206 ? -12.725 7.282 -7.985 1.00 77.94 206 ASN A CA 1
ATOM 1615 C C . ASN A 1 206 ? -13.119 5.812 -7.767 1.00 77.94 206 ASN A C 1
ATOM 1617 O O . ASN A 1 206 ? -14.256 5.526 -7.388 1.00 77.94 206 ASN A O 1
ATOM 1621 N N . LYS A 1 207 ? -12.184 4.871 -7.950 1.00 77.06 207 LYS A N 1
ATOM 1622 C CA . LYS A 1 207 ? -12.402 3.437 -7.694 1.00 77.06 207 LYS A CA 1
ATOM 1623 C C . LYS A 1 207 ? -12.741 3.171 -6.222 1.00 77.06 207 LYS A C 1
ATOM 1625 O O . LYS A 1 207 ? -13.682 2.429 -5.939 1.00 77.06 207 LYS A O 1
ATOM 1630 N N . ARG A 1 208 ? -12.040 3.819 -5.283 1.00 71.50 208 ARG A N 1
ATOM 1631 C CA . ARG A 1 208 ? -12.326 3.725 -3.840 1.00 71.50 208 ARG A CA 1
ATOM 1632 C C . ARG A 1 208 ? -13.688 4.317 -3.484 1.00 71.50 208 ARG A C 1
ATOM 1634 O O . ARG A 1 208 ? -14.396 3.721 -2.677 1.00 71.50 208 ARG A O 1
ATOM 1641 N N . GLY A 1 209 ? -14.057 5.448 -4.091 1.00 70.62 209 GLY A N 1
ATOM 1642 C CA . GLY A 1 209 ? -15.382 6.055 -3.940 1.00 70.62 209 GLY A CA 1
ATOM 1643 C C . GLY A 1 209 ? -16.490 5.081 -4.335 1.00 70.62 209 GLY A C 1
ATOM 1644 O O . GLY A 1 209 ? -17.322 4.736 -3.501 1.00 70.62 209 GLY A O 1
ATOM 1645 N N . LYS A 1 210 ? -16.407 4.531 -5.553 1.00 73.38 210 LYS A N 1
ATOM 1646 C CA . LYS A 1 210 ? -17.372 3.549 -6.075 1.00 73.38 210 LYS A CA 1
ATOM 1647 C C . LYS A 1 210 ? -17.446 2.273 -5.234 1.00 73.38 210 LYS A C 1
ATOM 1649 O O . LYS A 1 210 ? -18.532 1.763 -4.992 1.00 73.38 210 LYS A O 1
ATOM 1654 N N . SER A 1 211 ? -16.307 1.746 -4.777 1.00 68.56 211 SER A N 1
ATOM 1655 C CA . SER A 1 211 ? -16.271 0.544 -3.929 1.00 68.56 211 SER A CA 1
ATOM 1656 C C . SER A 1 211 ? -16.924 0.786 -2.563 1.00 68.56 211 SER A C 1
ATOM 1658 O O . SER A 1 211 ? -17.724 -0.022 -2.097 1.00 68.56 211 SER A O 1
ATOM 1660 N N . ARG A 1 212 ? -16.646 1.937 -1.938 1.00 70.88 212 ARG A N 1
ATOM 1661 C CA . ARG A 1 212 ? -17.248 2.317 -0.656 1.00 70.88 212 ARG A CA 1
ATOM 1662 C C . ARG A 1 212 ? -18.752 2.557 -0.781 1.00 70.88 212 ARG A C 1
ATOM 1664 O O . ARG A 1 212 ? -19.493 2.100 0.082 1.00 70.88 212 ARG A O 1
ATOM 1671 N N . GLU A 1 213 ? -19.184 3.231 -1.841 1.00 73.50 213 GLU A N 1
ATOM 1672 C CA . GLU A 1 213 ? -20.598 3.448 -2.154 1.00 73.50 213 GLU A CA 1
ATOM 1673 C C . GLU A 1 213 ? -21.318 2.119 -2.401 1.00 73.50 213 GLU A C 1
ATOM 1675 O O . GLU A 1 213 ? -22.348 1.858 -1.790 1.00 73.50 213 GLU A O 1
ATOM 1680 N N . LYS A 1 214 ? -20.722 1.213 -3.188 1.00 75.31 214 LYS A N 1
ATOM 1681 C CA . LYS A 1 214 ? -21.262 -0.133 -3.413 1.00 75.31 214 LYS A CA 1
ATOM 1682 C C . LYS A 1 214 ? -21.434 -0.906 -2.103 1.00 75.31 214 LYS A C 1
ATOM 1684 O O . LYS A 1 214 ? -22.499 -1.463 -1.872 1.00 75.31 214 LYS A O 1
ATOM 1689 N N . SER A 1 215 ? -20.428 -0.912 -1.229 1.00 71.31 215 SER A N 1
ATOM 1690 C CA . SER A 1 215 ? -20.520 -1.591 0.072 1.00 71.31 215 SER A CA 1
ATOM 1691 C C . SER A 1 215 ? -21.549 -0.953 1.010 1.00 71.31 215 SER A C 1
ATOM 1693 O O . SER A 1 215 ? -22.196 -1.666 1.773 1.00 71.31 215 SER A O 1
ATOM 1695 N N . GLN A 1 216 ? -21.722 0.373 0.964 1.00 76.81 216 GLN A N 1
ATOM 1696 C CA . GLN A 1 216 ? -22.774 1.059 1.721 1.00 76.81 216 GLN A CA 1
ATOM 1697 C C . GLN A 1 216 ? -24.168 0.738 1.178 1.00 76.81 216 GLN A C 1
ATOM 1699 O O . GLN A 1 216 ? -25.066 0.471 1.968 1.00 76.81 216 GLN A O 1
ATOM 1704 N N . ASN A 1 217 ? -24.335 0.691 -0.143 1.00 80.38 217 ASN A N 1
ATOM 1705 C CA . ASN A 1 217 ? -25.600 0.314 -0.768 1.00 80.38 217 ASN A CA 1
ATOM 1706 C C . ASN A 1 217 ? -25.978 -1.133 -0.426 1.00 80.38 217 ASN A C 1
ATOM 1708 O O . ASN A 1 217 ? -27.101 -1.364 0.005 1.00 80.38 217 ASN A O 1
ATOM 1712 N N . ILE A 1 218 ? -25.026 -2.073 -0.499 1.00 83.50 218 ILE A N 1
ATOM 1713 C CA . ILE A 1 218 ? -25.240 -3.470 -0.078 1.00 83.50 218 ILE A CA 1
ATOM 1714 C C . ILE A 1 218 ? -25.657 -3.534 1.399 1.00 83.50 218 ILE A C 1
ATOM 1716 O O . ILE A 1 218 ? -26.606 -4.228 1.742 1.00 83.50 218 ILE A O 1
ATOM 1720 N N . PHE A 1 219 ? -24.994 -2.778 2.281 1.00 81.94 219 PHE A N 1
ATOM 1721 C CA . PHE A 1 219 ? -25.360 -2.722 3.700 1.00 81.94 219 PHE A CA 1
ATOM 1722 C C . PHE A 1 219 ? -26.801 -2.243 3.915 1.00 81.94 219 PHE A C 1
ATOM 1724 O O . PHE A 1 219 ? -27.526 -2.829 4.718 1.00 81.94 219 PHE A O 1
ATOM 1731 N N . VAL A 1 220 ? -27.202 -1.168 3.230 1.00 83.94 220 VAL A N 1
ATOM 1732 C CA . VAL A 1 220 ? -28.554 -0.605 3.345 1.00 83.94 220 VAL A CA 1
ATOM 1733 C C . VAL A 1 220 ? -29.587 -1.592 2.807 1.00 83.94 220 VAL A C 1
ATOM 1735 O O . VAL A 1 220 ? -30.616 -1.788 3.447 1.00 83.94 220 VAL A O 1
ATOM 1738 N N . GLU A 1 221 ? -29.301 -2.251 1.686 1.00 86.06 221 GLU A N 1
ATOM 1739 C CA . GLU A 1 221 ? -30.179 -3.251 1.077 1.00 86.06 221 GLU A CA 1
ATOM 1740 C C . GLU A 1 221 ? -30.389 -4.466 1.996 1.00 86.06 221 GLU A C 1
ATOM 1742 O O . GLU A 1 221 ? -31.530 -4.809 2.307 1.00 86.06 221 GLU A O 1
ATOM 1747 N N . GLU A 1 222 ? -29.310 -5.056 2.523 1.00 85.38 222 GLU A N 1
ATOM 1748 C CA . GLU A 1 222 ? -29.392 -6.171 3.477 1.00 85.38 222 GLU A CA 1
ATOM 1749 C C . GLU A 1 222 ? -30.157 -5.784 4.750 1.00 85.38 222 GLU A C 1
ATOM 1751 O O . GLU A 1 222 ? -30.953 -6.567 5.274 1.00 85.38 222 GLU A O 1
ATOM 1756 N N . LEU A 1 223 ? -29.918 -4.575 5.269 1.00 86.25 223 LEU A N 1
ATOM 1757 C CA . LEU A 1 223 ? -30.586 -4.089 6.474 1.00 86.25 223 LEU A CA 1
ATOM 1758 C C . LEU A 1 223 ? -32.087 -3.879 6.236 1.00 86.25 223 LEU A C 1
ATOM 1760 O O . LEU A 1 223 ? -32.894 -4.289 7.070 1.00 86.25 223 LEU A O 1
ATOM 1764 N N . THR A 1 224 ? -32.448 -3.300 5.089 1.00 87.94 224 THR A N 1
ATOM 1765 C CA . THR A 1 224 ? -33.844 -3.082 4.681 1.00 87.94 224 THR A CA 1
ATOM 1766 C C . THR A 1 224 ? -34.571 -4.415 4.518 1.00 87.94 224 THR A C 1
ATOM 1768 O O . THR A 1 224 ? -35.692 -4.583 4.993 1.00 87.94 224 THR A O 1
ATOM 1771 N N . GLN A 1 225 ? -33.913 -5.413 3.923 1.00 88.31 225 GLN A N 1
ATOM 1772 C CA . GLN A 1 225 ? -34.477 -6.755 3.794 1.00 88.31 225 GLN A CA 1
ATOM 1773 C C . GLN A 1 225 ? -34.747 -7.403 5.161 1.00 88.31 225 GLN A C 1
ATOM 1775 O O . GLN A 1 225 ? -35.805 -7.996 5.366 1.00 88.31 225 GLN A O 1
ATOM 1780 N N . CYS A 1 226 ? -33.818 -7.279 6.112 1.00 85.06 226 CYS A N 1
ATOM 1781 C CA . CYS A 1 226 ? -34.002 -7.825 7.458 1.00 85.06 226 CYS A CA 1
ATOM 1782 C C . CYS A 1 226 ? -35.147 -7.135 8.221 1.00 85.06 226 CYS A C 1
ATOM 1784 O O . CYS A 1 226 ? -35.875 -7.793 8.962 1.00 85.06 226 CYS A O 1
ATOM 1786 N N . GLN A 1 227 ? -35.318 -5.823 8.031 1.00 86.75 227 GLN A N 1
ATOM 1787 C CA . GLN A 1 227 ? -36.440 -5.060 8.588 1.00 86.75 227 GLN A CA 1
ATOM 1788 C C . GLN A 1 227 ? -37.782 -5.552 8.042 1.00 86.75 227 GLN A C 1
ATOM 1790 O O . GLN A 1 227 ? -38.697 -5.812 8.821 1.00 86.75 227 GLN A O 1
ATOM 1795 N N . GLN A 1 228 ? -37.874 -5.761 6.728 1.00 88.25 228 GLN A N 1
ATOM 1796 C CA . GLN A 1 228 ? -39.093 -6.260 6.095 1.00 88.25 228 GLN A CA 1
ATOM 1797 C C . GLN A 1 228 ? -39.481 -7.654 6.612 1.00 88.25 228 GLN A C 1
ATOM 1799 O O . GLN A 1 228 ? -40.638 -7.893 6.951 1.00 88.25 228 GLN A O 1
ATOM 1804 N N . LEU A 1 229 ? -38.505 -8.556 6.752 1.00 87.94 229 LEU A N 1
ATOM 1805 C CA . LEU A 1 229 ? -38.738 -9.895 7.300 1.00 87.94 229 LEU A CA 1
ATOM 1806 C C . LEU A 1 229 ? -39.234 -9.858 8.752 1.00 87.94 229 LEU A C 1
ATOM 1808 O O . LEU A 1 229 ? -40.081 -10.666 9.129 1.00 87.94 229 LEU A O 1
ATOM 1812 N N . ALA A 1 230 ? -38.741 -8.924 9.572 1.00 87.81 230 ALA A N 1
ATOM 1813 C CA . ALA A 1 230 ? -39.241 -8.746 10.935 1.00 87.81 230 ALA A CA 1
ATOM 1814 C C . ALA A 1 230 ? -40.736 -8.375 10.947 1.00 87.81 230 ALA A C 1
ATOM 1816 O O . ALA A 1 230 ? -41.497 -8.943 11.733 1.00 87.81 230 ALA A O 1
ATOM 1817 N N . ILE A 1 231 ? -41.166 -7.498 10.033 1.00 89.38 231 ILE A N 1
ATOM 1818 C CA . ILE A 1 231 ? -42.577 -7.122 9.868 1.00 89.38 231 ILE A CA 1
ATOM 1819 C C . ILE A 1 231 ? -43.412 -8.334 9.436 1.00 89.38 231 ILE A C 1
ATOM 1821 O O . ILE A 1 231 ? -44.455 -8.599 10.032 1.00 89.38 231 ILE A O 1
ATOM 1825 N N . GLU A 1 232 ? -42.933 -9.118 8.465 1.00 89.06 232 GLU A N 1
ATOM 1826 C CA . GLU A 1 232 ? -43.597 -10.348 7.998 1.00 89.06 232 GLU A CA 1
ATOM 1827 C C . GLU A 1 232 ? -43.731 -11.413 9.098 1.00 89.06 232 GLU A C 1
ATOM 1829 O O . GLU A 1 232 ? -44.708 -12.159 9.127 1.00 89.06 232 GLU A O 1
ATOM 1834 N N . CYS A 1 233 ? -42.792 -11.451 10.047 1.00 86.25 233 CYS A N 1
ATOM 1835 C CA . CYS A 1 233 ? -42.840 -12.334 11.214 1.00 86.25 233 CYS A CA 1
ATOM 1836 C C . CYS A 1 233 ? -43.743 -11.804 12.346 1.00 86.25 233 CYS A C 1
ATOM 1838 O O . CYS A 1 233 ? -43.789 -12.400 13.423 1.00 86.25 233 CYS A O 1
ATOM 1840 N N . GLY A 1 234 ? -44.457 -10.694 12.124 1.00 87.88 234 GLY A N 1
ATOM 1841 C CA . GLY A 1 234 ? -45.414 -10.123 13.072 1.00 87.88 234 GLY A CA 1
ATOM 1842 C C . GLY A 1 234 ? -44.817 -9.120 14.062 1.00 87.88 234 GLY A C 1
ATOM 1843 O O . GLY A 1 234 ? -45.456 -8.826 15.071 1.00 87.88 234 GLY A O 1
ATOM 1844 N N . ALA A 1 235 ? -43.619 -8.586 13.798 1.00 90.81 235 ALA A N 1
ATOM 1845 C CA . ALA A 1 235 ? -43.040 -7.478 14.556 1.00 90.81 235 ALA A CA 1
ATOM 1846 C C . ALA A 1 235 ? -43.266 -6.148 13.805 1.00 90.81 235 ALA A C 1
ATOM 1848 O O . ALA A 1 235 ? -42.424 -5.769 12.987 1.00 90.81 235 ALA A O 1
ATOM 1849 N N . PRO A 1 236 ? -44.383 -5.427 14.043 1.00 90.50 236 PRO A N 1
ATOM 1850 C CA . PRO A 1 236 ? -44.643 -4.146 13.382 1.00 90.50 236 PRO A CA 1
ATOM 1851 C C . PRO A 1 236 ? -43.601 -3.097 13.790 1.00 90.50 236 PRO A C 1
ATOM 1853 O O . PRO A 1 236 ? -42.960 -3.241 14.830 1.00 90.50 236 PRO A O 1
ATOM 1856 N N . GLU A 1 237 ? -43.455 -2.025 13.011 1.00 87.56 237 GLU A N 1
ATOM 1857 C CA . GLU A 1 237 ? -42.384 -1.025 13.186 1.00 87.56 237 GLU A CA 1
ATOM 1858 C C . GLU A 1 237 ? -42.331 -0.387 14.585 1.00 87.56 237 GLU A C 1
ATOM 1860 O O . GLU A 1 237 ? -41.257 -0.057 15.084 1.00 87.56 237 GLU A O 1
ATOM 1865 N N . GLU A 1 238 ? -43.480 -0.265 15.254 1.00 90.31 238 GLU A N 1
ATOM 1866 C CA . GLU A 1 238 ? -43.589 0.299 16.607 1.00 90.31 238 GLU A CA 1
ATOM 1867 C C . GLU A 1 238 ? -43.300 -0.719 17.725 1.00 90.31 238 GLU A C 1
ATOM 1869 O O . GLU A 1 238 ? -43.304 -0.386 18.912 1.00 90.31 238 GLU A O 1
ATOM 1874 N N . SER A 1 239 ? -43.062 -1.983 17.371 1.00 91.69 239 SER A N 1
ATOM 1875 C CA . SER A 1 239 ? -42.835 -3.051 18.339 1.00 91.69 239 SER A CA 1
ATOM 1876 C C . SER A 1 239 ? -41.407 -3.050 18.882 1.00 91.69 239 SER A C 1
ATOM 1878 O O . SER A 1 239 ? -40.422 -2.787 18.186 1.00 91.69 239 SER A O 1
ATOM 1880 N N . VAL A 1 240 ? -41.276 -3.453 20.145 1.00 89.69 240 VAL A N 1
ATOM 1881 C CA . VAL A 1 240 ? -39.969 -3.673 20.779 1.00 89.69 240 VAL A CA 1
ATOM 1882 C C . VAL A 1 240 ? -39.187 -4.760 20.033 1.00 89.69 240 VAL A C 1
ATOM 1884 O O . VAL A 1 240 ? -37.969 -4.674 19.914 1.00 89.69 240 VAL A O 1
ATOM 1887 N N . GLN A 1 241 ? -39.882 -5.755 19.476 1.00 87.12 241 GLN A N 1
ATOM 1888 C CA . GLN A 1 241 ? -39.301 -6.830 18.677 1.00 87.12 241 GLN A CA 1
ATOM 1889 C C . GLN A 1 241 ? -38.655 -6.300 17.390 1.00 87.12 241 GLN A C 1
ATOM 1891 O O . GLN A 1 241 ? -37.538 -6.707 17.066 1.00 87.12 241 GLN A O 1
ATOM 1896 N N . TYR A 1 242 ? -39.301 -5.356 16.700 1.00 89.56 242 TYR A N 1
ATOM 1897 C CA . TYR A 1 242 ? -38.745 -4.694 15.519 1.00 89.56 242 TYR A CA 1
ATOM 1898 C C . TYR A 1 242 ? -37.495 -3.883 15.876 1.00 89.56 242 TYR A C 1
ATOM 1900 O O . TYR A 1 242 ? -36.448 -4.017 15.237 1.00 89.56 242 TYR A O 1
ATOM 1908 N N . PHE A 1 243 ? -37.546 -3.125 16.974 1.00 89.31 243 PHE A N 1
ATOM 1909 C CA . PHE A 1 243 ? -36.374 -2.411 17.476 1.00 89.31 243 PHE A CA 1
ATOM 1910 C C . PHE A 1 243 ? -35.217 -3.369 17.816 1.00 89.31 243 PHE A C 1
ATOM 1912 O O . PHE A 1 243 ? -34.088 -3.168 17.370 1.00 89.31 243 PHE A O 1
ATOM 1919 N N . CYS A 1 244 ? -35.478 -4.465 18.530 1.00 87.31 244 CYS A N 1
ATOM 1920 C CA . CYS A 1 244 ? -34.460 -5.473 18.825 1.00 87.31 244 CYS A CA 1
ATOM 1921 C C . CYS A 1 244 ? -33.867 -6.100 17.552 1.00 87.31 244 CYS A C 1
ATOM 1923 O O . CYS A 1 244 ? -32.650 -6.280 17.476 1.00 87.31 244 CYS A O 1
ATOM 1925 N N . ALA A 1 245 ? -34.697 -6.385 16.545 1.00 86.19 245 ALA A N 1
ATOM 1926 C CA . ALA A 1 245 ? -34.256 -6.917 15.261 1.00 86.19 245 ALA A CA 1
ATOM 1927 C C . ALA A 1 245 ? -33.310 -5.943 14.538 1.00 86.19 245 ALA A C 1
ATOM 1929 O O . ALA A 1 245 ? -32.219 -6.341 14.130 1.00 86.19 245 ALA A O 1
ATOM 1930 N N . THR A 1 246 ? -33.650 -4.651 14.452 1.00 85.62 246 THR A N 1
ATOM 1931 C CA . THR A 1 246 ? -32.778 -3.647 13.804 1.00 85.62 246 THR A CA 1
ATOM 1932 C C . THR A 1 246 ? -31.402 -3.544 14.464 1.00 85.62 246 THR A C 1
ATOM 1934 O O . THR A 1 246 ? -30.378 -3.515 13.777 1.00 85.62 246 THR A O 1
ATOM 1937 N N . GLN A 1 247 ? -31.355 -3.584 15.797 1.00 87.25 247 GLN A N 1
ATOM 1938 C CA . GLN A 1 247 ? -30.104 -3.542 16.555 1.00 87.25 247 GLN A CA 1
ATOM 1939 C C . GLN A 1 247 ? -29.278 -4.824 16.387 1.00 87.25 247 GLN A C 1
ATOM 1941 O O . GLN A 1 247 ? -28.045 -4.770 16.335 1.00 87.25 247 GLN A O 1
ATOM 1946 N N . LEU A 1 248 ? -2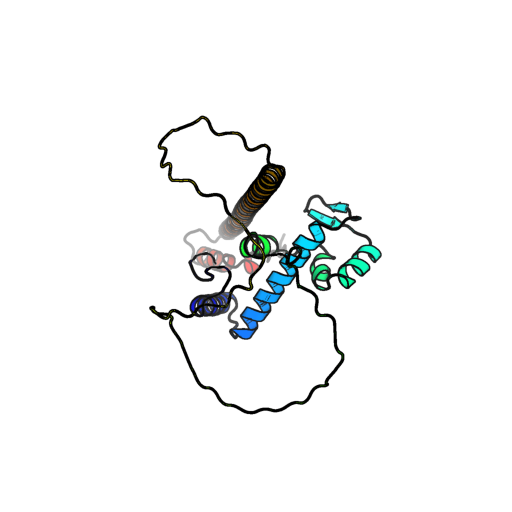9.938 -5.979 16.265 1.00 86.44 248 LEU A N 1
ATOM 1947 C CA . LEU A 1 248 ? -29.281 -7.255 16.001 1.00 86.44 248 LEU A CA 1
ATOM 1948 C C . LEU A 1 248 ? -28.652 -7.263 14.601 1.00 86.44 248 LEU A C 1
ATOM 1950 O O . LEU A 1 248 ? -27.463 -7.567 14.462 1.00 86.44 248 LEU A O 1
ATOM 1954 N N . PHE A 1 249 ? -29.412 -6.861 13.582 1.00 86.50 249 PHE A N 1
ATOM 1955 C CA . PHE A 1 249 ? -28.977 -6.845 12.186 1.00 86.50 249 PHE A CA 1
ATOM 1956 C C . PHE A 1 249 ? -28.046 -5.685 11.835 1.00 86.50 249 PHE A C 1
ATOM 1958 O O . PHE A 1 249 ? -27.453 -5.703 10.762 1.00 86.50 249 PHE A O 1
ATOM 1965 N N . ALA A 1 250 ? -27.819 -4.716 12.726 1.00 82.81 250 ALA A N 1
ATOM 1966 C CA . ALA A 1 250 ? -26.798 -3.684 12.535 1.00 82.81 250 ALA A CA 1
ATOM 1967 C C . ALA A 1 250 ? -25.388 -4.283 12.337 1.00 82.81 250 ALA A C 1
ATOM 1969 O O . ALA A 1 250 ? -24.560 -3.735 11.600 1.00 82.81 250 ALA A O 1
ATOM 1970 N N . LYS A 1 251 ? -25.113 -5.444 12.948 1.00 81.94 251 LYS A N 1
ATOM 1971 C CA . LYS A 1 251 ? -23.838 -6.155 12.806 1.00 81.94 251 LYS A CA 1
ATOM 1972 C C . LYS A 1 251 ? -23.868 -7.105 11.606 1.00 81.94 251 LYS A C 1
ATOM 1974 O O . LYS A 1 251 ? -24.737 -7.963 11.512 1.00 81.94 251 LYS A O 1
ATOM 1979 N N . ALA A 1 252 ? -22.853 -7.020 10.744 1.00 75.94 252 ALA A N 1
ATOM 1980 C CA . ALA A 1 252 ? -22.785 -7.792 9.498 1.00 75.94 252 ALA A CA 1
ATOM 1981 C C . ALA A 1 252 ? -22.925 -9.313 9.682 1.00 75.94 252 ALA A C 1
ATOM 1983 O O . ALA A 1 252 ? -23.657 -9.949 8.939 1.00 75.94 252 ALA A O 1
ATOM 1984 N N . HIS A 1 253 ? -22.298 -9.899 10.705 1.00 76.75 253 HIS A N 1
ATOM 1985 C CA . HIS A 1 253 ? -22.371 -11.346 10.953 1.00 76.75 253 HIS A CA 1
ATOM 1986 C C . HIS A 1 253 ? -23.790 -11.850 11.251 1.00 76.75 253 HIS A C 1
ATOM 1988 O O . HIS A 1 253 ? -24.101 -12.996 10.944 1.00 76.75 253 HIS A O 1
ATOM 1994 N N . ASN A 1 254 ? -24.657 -11.000 11.804 1.00 78.38 254 ASN A N 1
ATOM 1995 C CA . ASN A 1 254 ? -26.038 -11.367 12.110 1.00 78.38 254 ASN A CA 1
ATOM 1996 C C . ASN A 1 254 ? -26.943 -11.343 10.872 1.00 78.38 254 ASN A C 1
ATOM 1998 O O . ASN A 1 254 ? -28.017 -11.928 10.909 1.00 78.38 254 ASN A O 1
ATOM 2002 N N . ARG A 1 255 ? -26.510 -10.706 9.775 1.00 76.12 255 ARG A N 1
ATOM 2003 C CA . ARG A 1 255 ? -27.238 -10.677 8.494 1.00 76.12 255 ARG A CA 1
ATOM 2004 C C . ARG A 1 255 ? -26.932 -11.881 7.598 1.00 76.12 255 ARG A C 1
ATOM 2006 O O . ARG A 1 255 ? -27.667 -12.156 6.661 1.00 76.12 255 ARG A O 1
ATOM 2013 N N . VAL A 1 256 ? -25.862 -12.621 7.902 1.00 67.56 256 VAL A N 1
ATOM 2014 C CA . VAL A 1 256 ? -25.402 -13.786 7.122 1.00 67.56 256 VAL A CA 1
ATOM 2015 C C . VAL A 1 256 ? -26.069 -15.091 7.583 1.00 67.56 256 VAL A C 1
ATOM 2017 O O . VAL A 1 256 ? -26.082 -16.075 6.845 1.00 67.56 256 VAL A O 1
ATOM 2020 N N . MET A 1 257 ? -26.658 -15.123 8.786 1.00 50.72 257 MET A N 1
ATOM 2021 C CA . MET A 1 257 ? -27.401 -16.289 9.270 1.00 50.72 257 MET A CA 1
ATOM 2022 C C . MET A 1 257 ? -28.748 -16.403 8.554 1.00 50.72 257 MET A C 1
ATOM 2024 O O . MET A 1 257 ? -29.772 -15.922 9.029 1.00 50.72 257 MET A O 1
ATOM 2028 N N . ARG A 1 258 ? -28.751 -17.108 7.424 1.00 53.84 258 ARG A N 1
ATOM 2029 C CA . ARG A 1 258 ? -29.965 -17.694 6.859 1.00 53.84 258 ARG A CA 1
ATOM 2030 C C . ARG A 1 258 ? -29.851 -19.218 6.910 1.00 53.84 258 ARG A C 1
ATOM 2032 O O . ARG A 1 258 ? -29.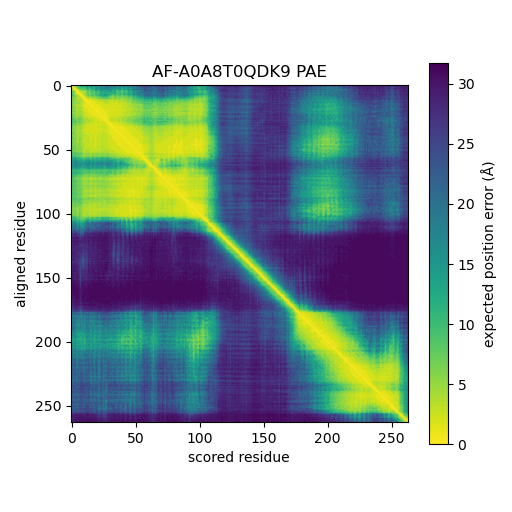341 -19.819 5.967 1.00 53.84 258 ARG A O 1
ATOM 2039 N N . PRO A 1 259 ? -30.306 -19.880 7.983 1.00 47.56 259 PRO A N 1
ATOM 2040 C CA . PRO A 1 259 ? -30.743 -21.255 7.860 1.00 47.56 259 PRO A CA 1
ATOM 2041 C C . PRO A 1 259 ? -32.097 -21.219 7.146 1.00 47.56 259 PRO A C 1
ATOM 2043 O O . PRO A 1 259 ? -33.046 -20.612 7.637 1.00 47.56 259 PRO A O 1
ATOM 2046 N N . GLY A 1 260 ? -32.186 -21.835 5.968 1.00 53.75 260 GLY A N 1
ATOM 2047 C CA . GLY A 1 260 ? -33.489 -22.202 5.425 1.00 53.75 260 GLY A CA 1
ATOM 2048 C C . GLY A 1 260 ? -34.176 -23.144 6.408 1.00 53.75 260 GLY A C 1
ATOM 2049 O O . GLY A 1 260 ? -33.620 -24.195 6.688 1.00 53.75 260 GLY A O 1
ATOM 2050 N N . LEU A 1 261 ? -35.319 -22.729 6.950 1.00 42.34 261 LEU A N 1
ATOM 2051 C CA . LEU A 1 261 ? -36.248 -23.451 7.832 1.00 42.34 261 LEU A CA 1
ATOM 2052 C C . LEU A 1 261 ? -37.486 -22.518 7.911 1.00 42.34 261 LEU A C 1
ATOM 2054 O O . LEU A 1 261 ? -37.306 -21.339 8.191 1.00 42.34 261 LEU A O 1
ATOM 2058 N N . CYS A 1 262 ? -38.740 -22.871 7.623 1.00 34.81 262 CYS A N 1
ATOM 2059 C CA . CYS A 1 262 ? -39.413 -24.153 7.449 1.00 34.81 262 CYS A CA 1
ATOM 2060 C C . CYS A 1 262 ? -40.616 -23.955 6.502 1.00 34.81 262 CYS A C 1
ATOM 2062 O O . CYS A 1 262 ? -41.343 -22.971 6.641 1.00 34.81 262 CYS A O 1
ATOM 2064 N N . GLY A 1 263 ? -40.836 -24.908 5.597 1.00 34.47 263 GLY A N 1
ATOM 2065 C CA . GLY A 1 263 ? -42.163 -25.310 5.124 1.00 34.47 263 GLY A CA 1
ATOM 2066 C C . GLY A 1 263 ? -42.422 -26.726 5.616 1.00 34.47 263 GLY A C 1
ATOM 2067 O O . GLY A 1 263 ? -41.410 -27.438 5.827 1.00 34.47 263 GLY A O 1
#